Protein AF-A0A7L5DQM7-F1 (afdb_monomer)

Secondary structure (DSSP, 8-state):
-PPPHHHHHHHHHHS--HHHHHHHHHHHH-SSHHHHHHHT---HHHHHHHHHHHHHHHHHHHHHHHHHHHT--HHHHHHHHHHHHHHHHHHHHHHHHHHHHHTT---SHHHHHHHHHHHHHHHHHHHHHHHHHHHHHHSSPPPP----TT--HHHHHHHHHHHHHHHHHHHHHHHHS-TT-TTHHHHHHHHHHHHHHHHHHHHHHHHHHT-TTTT-----

pLDDT: mean 87.52, std 13.68, range [34.84, 98.31]

Mean predicted aligned error: 12.28 Å

Solvent-accessible surface area (backbone atoms only — not comparable to full-atom values): 12626 Å² total; per-residue (Å²): 130,83,78,50,73,63,55,50,44,52,54,36,72,77,52,76,50,62,71,60,48,53,52,52,48,36,73,74,70,43,86,49,71,68,52,56,57,47,72,71,46,90,44,76,67,43,50,48,53,50,48,54,52,50,50,53,52,39,52,52,52,51,51,53,50,52,55,51,61,73,65,52,53,70,69,57,51,53,41,52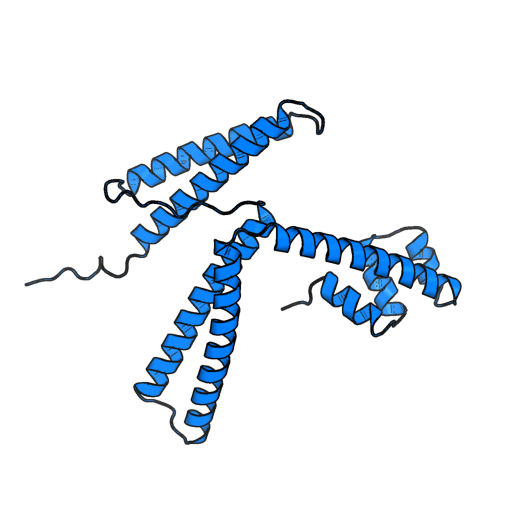,54,51,42,52,55,46,52,53,50,44,50,54,47,50,50,53,51,50,54,37,42,75,71,68,48,84,74,51,72,68,60,51,52,48,54,51,50,48,51,52,45,49,52,52,43,50,53,46,52,49,51,53,50,46,27,73,76,69,77,53,76,59,66,80,65,80,76,60,89,84,66,48,70,70,57,44,53,53,49,40,57,51,35,52,52,50,38,56,51,37,54,55,50,55,73,73,48,58,94,85,40,90,63,47,65,61,44,52,53,50,36,52,51,37,52,32,51,40,51,26,42,51,52,53,48,51,53,66,76,64,48,83,68,82,80,65,77,83,77,130

Structure (mmCIF, N/CA/C/O backbone):
data_AF-A0A7L5DQM7-F1
#
_entry.id   AF-A0A7L5DQM7-F1
#
loop_
_atom_site.group_PDB
_atom_site.id
_atom_site.type_symbol
_atom_site.label_atom_id
_atom_site.label_alt_id
_atom_site.label_comp_id
_atom_site.label_asym_id
_atom_site.label_entity_id
_atom_site.label_seq_id
_atom_site.pdbx_PDB_ins_code
_atom_site.Cartn_x
_atom_site.Cartn_y
_atom_site.Cartn_z
_atom_site.occupancy
_atom_site.B_iso_or_equiv
_atom_site.auth_seq_id
_atom_site.auth_comp_id
_atom_site.auth_asym_id
_atom_site.auth_atom_id
_atom_site.pdbx_PDB_model_num
ATOM 1 N N . MET A 1 1 ? -3.877 -9.601 3.847 1.00 51.62 1 MET A N 1
ATOM 2 C CA . MET A 1 1 ? -3.252 -8.915 2.699 1.00 51.62 1 MET A CA 1
ATOM 3 C C . MET A 1 1 ? -2.477 -9.966 1.943 1.00 51.62 1 MET A C 1
ATOM 5 O O . MET A 1 1 ? -1.848 -10.785 2.599 1.00 51.62 1 MET A O 1
ATOM 9 N N . GLN A 1 2 ? -2.601 -10.020 0.619 1.00 65.88 2 GLN A N 1
ATOM 10 C CA . GLN A 1 2 ? -1.703 -10.873 -0.155 1.00 65.88 2 GLN A CA 1
ATOM 11 C C . GLN A 1 2 ? -0.314 -10.223 -0.185 1.00 65.88 2 GLN A C 1
ATOM 13 O O . GLN A 1 2 ? -0.263 -8.992 -0.265 1.00 65.88 2 GLN A O 1
ATOM 18 N N . PRO A 1 3 ? 0.771 -11.008 -0.071 1.00 79.38 3 PRO A N 1
ATOM 19 C CA . PRO A 1 3 ? 2.122 -10.468 -0.102 1.00 79.38 3 PRO A CA 1
ATOM 20 C C . PRO A 1 3 ? 2.386 -9.809 -1.454 1.00 79.38 3 PRO A C 1
ATOM 22 O O . PRO A 1 3 ? 1.942 -10.307 -2.494 1.00 79.38 3 PRO A O 1
ATOM 25 N N . THR A 1 4 ? 3.092 -8.683 -1.447 1.00 89.38 4 THR A N 1
ATOM 26 C CA . THR A 1 4 ? 3.495 -8.009 -2.685 1.00 89.38 4 THR A CA 1
ATOM 27 C C . THR A 1 4 ? 4.456 -8.892 -3.482 1.00 89.38 4 THR A C 1
ATOM 29 O O . THR A 1 4 ? 5.088 -9.794 -2.935 1.00 89.38 4 THR A O 1
ATOM 32 N N . LEU A 1 5 ? 4.596 -8.645 -4.786 1.00 92.19 5 LEU A N 1
ATOM 33 C CA . LEU A 1 5 ? 5.547 -9.399 -5.609 1.00 92.19 5 LEU A CA 1
ATOM 34 C C . LEU A 1 5 ? 6.987 -9.283 -5.077 1.00 92.19 5 LEU A C 1
ATOM 36 O O . LEU A 1 5 ? 7.715 -10.271 -5.066 1.00 92.19 5 LEU A O 1
ATOM 40 N N . LEU A 1 6 ? 7.372 -8.101 -4.584 1.00 92.31 6 LEU A N 1
ATOM 41 C CA . LEU A 1 6 ? 8.682 -7.870 -3.976 1.00 92.31 6 LEU A CA 1
ATOM 42 C C . LEU A 1 6 ? 8.879 -8.726 -2.712 1.00 92.31 6 LEU A C 1
ATOM 44 O O . LEU A 1 6 ? 9.918 -9.361 -2.564 1.00 92.31 6 LEU A O 1
ATOM 48 N N . GLU A 1 7 ? 7.864 -8.815 -1.846 1.00 92.69 7 GLU A N 1
ATOM 49 C CA . GLU A 1 7 ? 7.890 -9.680 -0.655 1.00 92.69 7 GLU A CA 1
ATOM 50 C C . GLU A 1 7 ? 7.957 -11.169 -1.020 1.00 92.69 7 GLU A C 1
ATOM 52 O O . GLU A 1 7 ? 8.680 -11.930 -0.380 1.00 92.69 7 GLU A O 1
ATOM 57 N N . GLN A 1 8 ? 7.229 -11.596 -2.057 1.00 93.94 8 GLN A N 1
ATOM 58 C CA . GLN A 1 8 ? 7.271 -12.978 -2.547 1.00 93.94 8 GLN A CA 1
ATOM 59 C C . GLN A 1 8 ? 8.660 -13.344 -3.084 1.00 93.94 8 GLN A C 1
ATOM 61 O O . GLN A 1 8 ? 9.159 -14.434 -2.807 1.00 93.94 8 GLN A O 1
ATOM 66 N N . LEU A 1 9 ? 9.298 -12.426 -3.816 1.00 94.62 9 LEU A N 1
ATOM 67 C CA . LEU A 1 9 ? 10.666 -12.590 -4.304 1.00 94.62 9 LEU A CA 1
ATOM 68 C C . LEU A 1 9 ? 11.671 -12.652 -3.156 1.00 94.62 9 LEU A C 1
ATOM 70 O O . LEU A 1 9 ? 12.492 -13.563 -3.140 1.00 94.62 9 LEU A O 1
ATOM 74 N N . ALA A 1 10 ? 11.582 -11.741 -2.183 1.00 94.38 10 ALA A N 1
ATOM 75 C CA . ALA A 1 10 ? 12.456 -11.745 -1.011 1.00 94.38 10 ALA A CA 1
ATOM 76 C C . ALA A 1 10 ? 12.337 -13.065 -0.227 1.00 94.38 10 ALA A C 1
ATOM 78 O O . ALA A 1 10 ? 13.338 -13.733 0.023 1.00 94.38 10 ALA A O 1
ATOM 79 N N . ALA A 1 11 ? 11.108 -13.510 0.054 1.00 94.69 11 ALA A N 1
ATOM 80 C CA . ALA A 1 11 ? 10.862 -14.772 0.752 1.00 94.69 11 ALA A CA 1
ATOM 81 C C . ALA A 1 11 ? 11.397 -15.995 -0.016 1.00 94.69 11 ALA A C 1
ATOM 83 O O . ALA A 1 11 ? 11.896 -16.946 0.588 1.00 94.69 11 ALA A O 1
ATOM 84 N N . TRP A 1 12 ? 11.306 -15.987 -1.349 1.00 96.88 12 TRP A N 1
ATOM 85 C CA . TRP A 1 12 ? 11.871 -17.053 -2.174 1.00 96.88 12 TRP A CA 1
ATOM 86 C C . TRP A 1 12 ? 13.405 -17.019 -2.214 1.00 96.88 12 TRP A C 1
ATOM 88 O O . TRP A 1 12 ? 14.043 -18.070 -2.200 1.00 96.88 12 TRP A O 1
ATOM 98 N N . LEU A 1 13 ? 14.014 -15.832 -2.243 1.00 95.19 13 LEU A N 1
ATOM 99 C CA . LEU A 1 13 ? 15.471 -15.683 -2.221 1.00 95.19 13 LEU A CA 1
ATOM 100 C C . LEU A 1 13 ? 16.084 -16.201 -0.913 1.00 95.19 13 LEU A C 1
ATOM 102 O O . LEU A 1 13 ? 17.173 -16.789 -0.959 1.00 95.19 13 LEU A O 1
ATOM 106 N N . ASP A 1 14 ? 15.354 -16.057 0.197 1.00 95.56 14 ASP A N 1
ATOM 107 C CA . ASP A 1 14 ? 15.689 -16.629 1.505 1.00 95.56 14 ASP A CA 1
ATOM 108 C C . ASP A 1 14 ? 15.514 -18.155 1.534 1.00 95.56 14 ASP A C 1
ATOM 110 O O . ASP A 1 14 ? 16.337 -18.871 2.108 1.00 95.56 14 ASP A O 1
ATOM 114 N N . ASN A 1 15 ? 14.466 -18.678 0.887 1.00 93.38 15 ASN A N 1
ATOM 115 C CA . ASN A 1 15 ? 14.175 -20.110 0.826 1.00 93.38 15 ASN A CA 1
ATOM 116 C C . ASN A 1 15 ? 13.926 -20.584 -0.615 1.00 93.38 15 ASN A C 1
ATOM 118 O O . ASN A 1 15 ? 12.788 -20.664 -1.086 1.00 93.38 15 ASN A O 1
ATOM 122 N N . ARG A 1 16 ? 15.023 -20.926 -1.305 1.00 94.19 16 ARG A N 1
ATOM 123 C CA . ARG A 1 16 ? 15.109 -21.166 -2.760 1.00 94.19 16 ARG A CA 1
ATOM 124 C C . ARG A 1 16 ? 14.504 -22.498 -3.212 1.00 94.19 16 ARG A C 1
ATOM 126 O O . ARG A 1 16 ? 15.171 -23.342 -3.819 1.00 94.19 16 ARG A O 1
ATOM 133 N N . VAL A 1 17 ? 13.221 -22.699 -2.932 1.00 96.56 17 VAL A N 1
ATOM 134 C CA . VAL A 1 17 ? 12.455 -23.861 -3.393 1.00 96.56 17 VAL A CA 1
ATOM 135 C C . VAL A 1 17 ? 12.236 -23.743 -4.900 1.00 96.56 17 VAL A C 1
ATOM 137 O O . VAL A 1 17 ? 11.568 -22.824 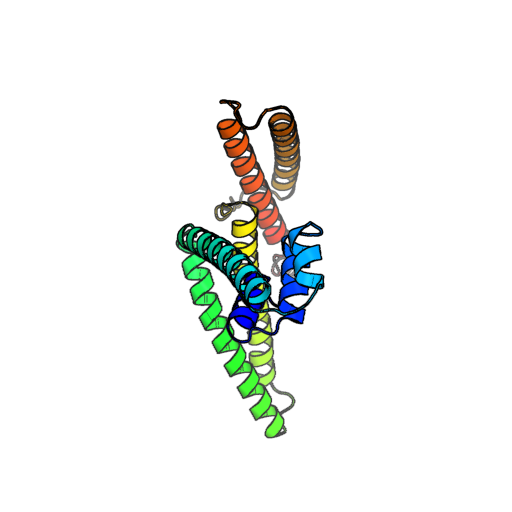-5.371 1.00 96.56 17 VAL A O 1
ATOM 140 N N . TYR A 1 18 ? 12.811 -24.671 -5.666 1.00 96.56 18 TYR A N 1
ATOM 141 C CA . TYR A 1 18 ? 12.884 -24.569 -7.126 1.00 96.56 18 TYR A CA 1
ATOM 142 C C . TYR A 1 18 ? 11.510 -24.421 -7.790 1.00 96.56 18 TYR A C 1
ATOM 144 O O . TYR A 1 18 ? 11.296 -23.459 -8.521 1.00 96.56 18 TYR A O 1
ATOM 152 N N . ASP A 1 19 ? 10.564 -25.308 -7.473 1.00 96.31 19 ASP A N 1
ATOM 153 C CA . ASP A 1 19 ? 9.238 -25.325 -8.106 1.00 96.31 19 ASP A CA 1
ATOM 154 C C . ASP A 1 19 ? 8.456 -24.027 -7.856 1.00 96.31 19 ASP A C 1
ATOM 156 O O . ASP A 1 19 ? 7.816 -23.493 -8.762 1.00 96.31 19 ASP A O 1
ATOM 160 N N . VAL A 1 20 ? 8.574 -23.464 -6.647 1.00 96.19 20 VAL A N 1
ATOM 161 C CA . VAL A 1 20 ? 7.989 -22.158 -6.299 1.00 96.19 20 VAL A CA 1
ATOM 162 C C . VAL A 1 20 ? 8.622 -21.049 -7.135 1.00 96.19 20 VAL A C 1
ATOM 164 O O . VAL A 1 20 ? 7.921 -20.179 -7.645 1.00 96.19 20 VAL A O 1
ATOM 167 N N . GLY A 1 21 ? 9.939 -21.105 -7.3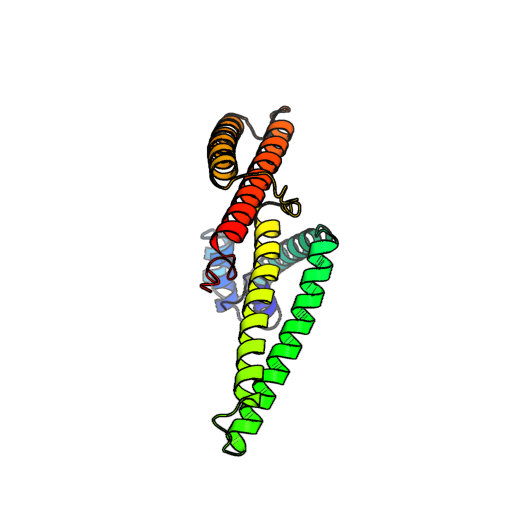32 1.00 96.25 21 GLY A N 1
ATOM 168 C CA . GLY A 1 21 ? 10.653 -20.137 -8.158 1.00 96.25 21 GLY A CA 1
ATOM 169 C C . GLY A 1 21 ? 10.238 -20.212 -9.625 1.00 96.25 21 GLY A C 1
ATOM 170 O O . GLY A 1 21 ? 10.061 -19.175 -10.253 1.00 96.25 21 GLY A O 1
ATOM 171 N N . VAL A 1 22 ? 10.009 -21.410 -10.172 1.00 97.00 22 VAL A N 1
ATOM 172 C CA . VAL A 1 22 ? 9.517 -21.571 -11.553 1.00 97.00 22 VAL A CA 1
ATOM 173 C C . VAL A 1 22 ? 8.128 -20.947 -11.724 1.00 97.00 22 VAL A C 1
ATOM 175 O O . VAL A 1 22 ? 7.885 -20.274 -12.726 1.00 97.00 22 VAL A O 1
ATOM 178 N N . LEU A 1 23 ? 7.235 -21.110 -10.742 1.00 96.44 23 LEU A N 1
ATOM 179 C CA . LEU A 1 23 ? 5.919 -20.460 -10.748 1.00 96.44 23 LEU A CA 1
ATOM 180 C C . LEU A 1 23 ? 6.032 -18.932 -10.655 1.00 96.44 23 LEU A C 1
ATOM 182 O O . LEU A 1 23 ? 5.375 -18.229 -11.421 1.00 96.44 23 LEU A O 1
ATOM 186 N N . LEU A 1 24 ? 6.899 -18.419 -9.776 1.00 95.88 24 LEU A N 1
ATOM 187 C CA . LEU A 1 24 ? 7.174 -16.982 -9.670 1.00 95.88 24 LEU A CA 1
ATOM 188 C C . LEU A 1 24 ? 7.740 -16.422 -10.977 1.00 95.88 24 LEU A C 1
ATOM 190 O O . LEU A 1 24 ? 7.279 -15.393 -11.464 1.00 95.88 24 LEU A O 1
ATOM 194 N N . TYR A 1 25 ? 8.690 -17.127 -11.590 1.00 96.88 25 TYR A N 1
ATOM 195 C CA . TYR A 1 25 ? 9.251 -16.752 -12.881 1.00 96.88 25 TYR A CA 1
ATOM 196 C C . TYR A 1 25 ? 8.164 -16.683 -13.959 1.00 96.88 25 TYR A C 1
ATOM 198 O O . TYR A 1 25 ? 8.102 -15.705 -14.702 1.00 96.88 25 TYR A O 1
ATOM 206 N N . GLN A 1 26 ? 7.277 -17.683 -14.021 1.00 96.44 26 GLN A N 1
ATOM 207 C CA . GLN A 1 26 ? 6.151 -17.690 -14.958 1.00 96.44 26 GLN A CA 1
ATOM 208 C C . GLN A 1 26 ? 5.196 -16.513 -14.715 1.00 96.44 26 GLN A C 1
ATOM 210 O O . GLN A 1 26 ? 4.738 -15.897 -15.672 1.00 96.44 26 GLN A O 1
ATOM 215 N N . GLN A 1 27 ? 4.911 -16.168 -13.458 1.00 94.81 27 GLN A N 1
ATOM 216 C CA . GLN A 1 27 ? 4.059 -15.025 -13.122 1.00 94.81 27 GLN A CA 1
ATOM 217 C C . GLN A 1 27 ? 4.665 -13.690 -13.584 1.00 94.81 27 GLN A C 1
ATOM 219 O O . GLN A 1 27 ? 3.928 -12.800 -14.003 1.00 94.81 27 GLN A O 1
ATOM 224 N N . ILE A 1 28 ? 5.990 -13.547 -13.503 1.00 93.88 28 ILE A N 1
ATOM 225 C CA . ILE A 1 28 ? 6.705 -12.306 -13.833 1.00 93.88 28 ILE A CA 1
ATOM 226 C C . ILE A 1 28 ? 6.926 -12.167 -15.342 1.00 93.88 28 ILE A C 1
ATOM 228 O O . ILE A 1 28 ? 6.662 -11.114 -15.918 1.00 93.88 28 ILE A O 1
ATOM 232 N N . HIS A 1 29 ? 7.443 -13.217 -15.980 1.00 92.75 29 HIS A N 1
ATOM 233 C CA . HIS A 1 29 ? 7.932 -13.167 -17.360 1.00 92.75 29 HIS A CA 1
ATOM 234 C C . HIS A 1 29 ? 6.991 -13.830 -18.372 1.00 92.75 29 HIS A C 1
ATOM 236 O O . HIS A 1 29 ? 7.208 -13.698 -19.576 1.00 92.75 29 HIS A O 1
ATOM 242 N N . GLY A 1 30 ? 5.948 -14.522 -17.908 1.00 92.81 30 GLY A N 1
ATOM 243 C CA . GLY A 1 30 ? 5.047 -15.290 -18.760 1.00 92.81 30 GLY A CA 1
ATOM 244 C C . GLY A 1 30 ? 5.692 -16.560 -19.318 1.00 92.81 30 GLY A C 1
ATOM 245 O O . GLY A 1 30 ? 6.669 -17.091 -18.783 1.00 92.81 30 GLY A O 1
ATOM 246 N N . ASP A 1 31 ? 5.116 -17.068 -20.406 1.00 93.38 31 ASP A N 1
ATOM 247 C CA . ASP A 1 31 ? 5.616 -18.257 -21.090 1.00 93.38 31 ASP A CA 1
ATOM 248 C C . ASP A 1 31 ? 6.771 -17.921 -22.046 1.00 93.38 31 ASP A C 1
ATOM 250 O O . ASP A 1 31 ? 6.796 -16.878 -22.698 1.00 93.38 31 ASP A O 1
ATOM 254 N N . GLY A 1 32 ? 7.737 -18.834 -22.169 1.00 93.00 32 GLY A N 1
ATOM 255 C CA . GLY A 1 32 ? 8.875 -18.647 -23.065 1.00 93.00 32 GLY A CA 1
ATOM 256 C C . GLY A 1 32 ? 9.866 -19.806 -23.054 1.00 93.00 32 GLY A C 1
ATOM 257 O O . GLY A 1 32 ? 9.694 -20.804 -22.345 1.00 93.00 32 GLY A O 1
ATOM 258 N N . PHE A 1 33 ? 10.937 -19.662 -23.840 1.00 94.00 33 PHE A N 1
ATOM 259 C CA . PHE A 1 33 ? 12.004 -20.663 -23.937 1.00 94.00 33 PHE A CA 1
ATOM 260 C C . PHE A 1 33 ? 12.644 -20.949 -22.573 1.00 94.00 33 PHE A C 1
ATOM 262 O O . PHE A 1 33 ? 12.768 -22.107 -22.182 1.00 94.00 33 PHE A O 1
ATOM 269 N N . MET A 1 34 ? 12.979 -19.900 -21.815 1.00 92.44 34 MET A N 1
ATOM 270 C CA . MET A 1 34 ? 13.579 -20.048 -20.488 1.00 92.44 34 MET A CA 1
ATOM 271 C C . MET A 1 34 ? 12.636 -20.761 -19.514 1.00 92.44 34 MET A C 1
ATOM 273 O O . MET A 1 34 ? 13.083 -21.652 -18.803 1.00 92.44 34 MET A O 1
ATOM 277 N N . LEU A 1 35 ? 11.333 -20.463 -19.527 1.00 95.25 35 LEU A N 1
ATOM 278 C CA . LEU A 1 35 ? 10.374 -21.198 -18.699 1.00 95.25 35 LEU A CA 1
ATOM 279 C C . LEU A 1 35 ? 10.290 -22.676 -19.098 1.00 95.25 35 LEU A C 1
ATOM 281 O O . LEU A 1 35 ? 10.234 -23.538 -18.229 1.00 95.25 35 LEU A O 1
ATOM 285 N N . SER A 1 36 ? 10.296 -22.978 -20.398 1.00 94.94 36 SER A N 1
ATOM 286 C CA . SER A 1 36 ? 10.269 -24.363 -20.894 1.00 94.94 36 SER A CA 1
ATOM 287 C C . SER A 1 36 ? 11.513 -25.138 -20.452 1.00 94.94 36 SER A C 1
ATOM 289 O O . SER A 1 36 ? 11.407 -26.278 -20.011 1.00 94.94 36 SER A O 1
ATOM 291 N N . MET A 1 37 ? 12.678 -24.487 -20.500 1.00 95.69 37 MET A N 1
ATOM 292 C CA . MET A 1 37 ? 13.943 -25.015 -19.989 1.00 95.69 37 MET A CA 1
ATOM 293 C C . MET A 1 37 ? 13.880 -25.271 -18.475 1.00 95.69 37 MET A C 1
ATOM 295 O O . MET A 1 37 ? 14.247 -26.353 -18.029 1.00 95.69 37 MET A O 1
ATOM 299 N N . LEU A 1 38 ? 13.353 -24.322 -17.693 1.00 95.69 38 LEU A N 1
ATOM 300 C CA . LEU A 1 38 ? 13.190 -24.458 -16.241 1.00 95.69 38 LEU A CA 1
ATOM 301 C C . LEU A 1 38 ? 12.179 -25.557 -15.860 1.00 95.69 38 LEU A C 1
ATOM 303 O O . LEU A 1 38 ? 12.400 -26.331 -14.934 1.00 95.69 38 LEU A O 1
ATOM 307 N N . LYS A 1 39 ? 11.086 -25.701 -16.616 1.00 96.06 39 LYS A N 1
ATOM 308 C CA . LYS A 1 39 ? 10.126 -26.805 -16.441 1.00 96.06 39 LYS A CA 1
ATOM 309 C C . LYS A 1 39 ? 10.731 -28.180 -16.757 1.00 96.06 39 LYS A C 1
ATOM 311 O O . LYS A 1 39 ? 10.156 -29.186 -16.356 1.00 96.06 39 LYS A O 1
ATOM 316 N N . GLY A 1 40 ? 11.883 -28.229 -17.432 1.00 92.81 40 GLY A N 1
ATOM 317 C CA . GLY A 1 40 ? 12.647 -29.454 -17.680 1.00 92.81 40 GLY A CA 1
ATOM 318 C C . GLY A 1 40 ? 13.253 -30.085 -16.421 1.00 92.81 40 GLY A C 1
ATOM 319 O O . GLY A 1 40 ? 13.602 -31.263 -16.454 1.00 92.81 40 GLY A O 1
ATOM 320 N N . GLY A 1 41 ? 13.335 -29.343 -15.311 1.00 94.19 41 GLY A N 1
ATOM 321 C CA . GLY A 1 41 ? 13.736 -29.865 -14.006 1.00 94.19 41 GLY A CA 1
ATOM 322 C C . GLY A 1 41 ? 14.889 -29.105 -13.353 1.00 94.19 41 GLY A C 1
ATOM 323 O O . GLY A 1 41 ? 15.536 -28.238 -13.944 1.00 94.19 41 GLY A O 1
ATOM 324 N N . ALA A 1 42 ? 15.134 -29.442 -12.088 1.00 95.50 42 ALA A N 1
ATOM 325 C CA . ALA A 1 42 ? 16.053 -28.715 -11.225 1.00 95.50 42 ALA A CA 1
ATOM 326 C C . ALA A 1 42 ? 17.488 -29.262 -11.307 1.00 95.50 42 ALA A C 1
ATOM 328 O O . ALA A 1 42 ? 17.892 -30.073 -10.473 1.00 95.50 42 ALA A O 1
ATOM 329 N N . ASP A 1 43 ? 18.267 -28.778 -12.271 1.00 96.38 43 ASP A N 1
ATOM 330 C CA . ASP A 1 43 ? 19.723 -28.966 -12.321 1.00 96.38 43 ASP A CA 1
ATOM 331 C C . ASP A 1 43 ? 20.478 -27.703 -11.857 1.00 96.38 43 ASP A C 1
ATOM 333 O O . ASP A 1 43 ? 19.877 -26.646 -11.639 1.00 96.38 43 ASP A O 1
ATOM 337 N N . ASP A 1 44 ? 21.795 -27.802 -11.661 1.00 96.81 44 ASP A N 1
ATOM 338 C CA . ASP A 1 44 ? 22.614 -26.690 -11.154 1.00 96.81 44 ASP A CA 1
ATOM 339 C C . ASP A 1 44 ? 22.572 -25.459 -12.069 1.00 96.81 44 ASP A C 1
ATOM 341 O O . ASP A 1 44 ? 22.538 -24.317 -11.597 1.00 96.81 44 ASP A O 1
ATOM 345 N N . TYR A 1 45 ? 22.531 -25.682 -13.384 1.00 96.50 45 TYR A N 1
ATOM 346 C CA . TYR A 1 45 ? 22.465 -24.614 -14.372 1.00 96.50 45 TYR A CA 1
ATOM 347 C C . TYR A 1 45 ? 21.120 -23.882 -14.298 1.00 96.50 45 TYR A C 1
ATOM 349 O O . TYR A 1 45 ? 21.081 -22.655 -14.188 1.00 96.50 45 TYR A O 1
ATOM 357 N N . ASN A 1 46 ? 20.019 -24.626 -14.277 1.00 96.19 46 ASN A N 1
ATOM 358 C CA . ASN A 1 46 ? 18.659 -24.125 -14.182 1.00 96.19 46 ASN A CA 1
ATOM 359 C C . ASN A 1 46 ? 18.396 -23.438 -12.841 1.00 96.19 46 ASN A C 1
ATOM 361 O O . ASN A 1 46 ? 17.767 -22.382 -12.815 1.00 96.19 46 ASN A O 1
ATOM 365 N N . ARG A 1 47 ? 18.902 -23.981 -11.727 1.00 97.06 47 ARG A N 1
ATOM 366 C CA . ARG A 1 47 ? 18.826 -23.339 -10.403 1.00 97.06 47 ARG A CA 1
ATOM 367 C C . ARG A 1 47 ? 19.535 -21.995 -10.404 1.00 97.06 47 ARG A C 1
ATOM 369 O O . ARG A 1 47 ? 18.974 -21.012 -9.916 1.00 97.06 47 ARG A O 1
ATOM 376 N N . LYS A 1 48 ? 20.738 -21.936 -10.980 1.00 97.19 48 LYS A N 1
ATOM 377 C CA . LYS A 1 48 ? 21.491 -20.689 -11.104 1.00 97.19 48 LYS A CA 1
ATOM 378 C C . LYS A 1 48 ? 20.751 -19.683 -11.980 1.00 97.19 48 LYS A C 1
ATOM 380 O O . LYS A 1 48 ? 20.514 -18.567 -11.541 1.00 97.19 48 LYS A O 1
ATOM 385 N N . LYS A 1 49 ? 20.306 -20.089 -13.172 1.00 97.12 49 LYS A N 1
ATOM 386 C CA . LYS A 1 49 ? 19.573 -19.211 -14.097 1.00 97.12 49 LYS A CA 1
ATOM 387 C C . LYS A 1 49 ? 18.274 -18.674 -13.507 1.00 97.12 49 LYS A C 1
ATOM 389 O O . LYS A 1 49 ? 17.976 -17.498 -13.691 1.00 97.12 49 LYS A O 1
ATOM 394 N N . LEU A 1 50 ? 17.527 -19.513 -12.793 1.00 97.19 50 LEU A N 1
ATOM 395 C CA . LEU A 1 50 ? 16.326 -19.094 -12.079 1.00 97.19 50 LEU A CA 1
ATOM 396 C C . LEU A 1 50 ? 16.654 -18.068 -10.991 1.00 97.19 50 LEU A C 1
ATOM 398 O O . LEU A 1 50 ? 16.012 -17.024 -10.925 1.00 97.19 50 LEU A O 1
ATOM 402 N N . THR A 1 51 ? 17.677 -18.347 -10.179 1.00 97.12 51 THR A N 1
ATOM 403 C CA . THR A 1 51 ? 18.115 -17.445 -9.105 1.00 97.12 51 THR A CA 1
ATOM 404 C C . THR A 1 51 ? 18.568 -16.101 -9.662 1.00 97.12 51 THR A C 1
ATOM 406 O O . THR A 1 51 ? 18.088 -15.075 -9.200 1.00 97.12 51 THR A O 1
ATOM 409 N N . ASP A 1 52 ? 19.424 -16.097 -10.686 1.00 97.25 52 ASP A N 1
ATOM 410 C CA . ASP A 1 52 ? 19.932 -14.875 -11.315 1.00 97.25 52 ASP A CA 1
ATOM 411 C C . ASP A 1 52 ? 18.783 -14.015 -11.872 1.00 97.25 52 ASP A C 1
ATOM 413 O O . ASP A 1 52 ? 18.763 -12.797 -11.682 1.00 97.25 52 ASP A O 1
ATOM 417 N N . ALA A 1 53 ? 17.800 -14.641 -12.530 1.00 96.00 53 ALA A N 1
ATOM 418 C CA . ALA A 1 53 ? 16.651 -13.937 -13.093 1.00 96.00 53 ALA A CA 1
ATOM 419 C C . ALA A 1 53 ? 15.746 -13.330 -12.010 1.00 96.00 53 ALA A C 1
ATOM 421 O O . ALA A 1 53 ? 15.410 -12.147 -12.084 1.00 96.00 53 ALA A O 1
ATOM 422 N N . LEU A 1 54 ? 15.381 -14.114 -10.990 1.00 96.75 54 LEU A N 1
ATOM 423 C CA . LEU A 1 54 ? 14.521 -13.642 -9.903 1.00 96.75 54 LEU A CA 1
ATOM 424 C C . LEU A 1 54 ? 15.224 -12.598 -9.025 1.00 96.75 54 LEU A C 1
ATOM 426 O O . LEU A 1 54 ? 14.587 -11.621 -8.640 1.00 96.75 54 LEU A O 1
ATOM 430 N N . GLN A 1 55 ? 16.530 -12.743 -8.776 1.00 97.25 55 GLN A N 1
ATOM 431 C CA . GLN A 1 55 ? 17.338 -11.736 -8.079 1.00 97.25 55 GLN A CA 1
ATOM 432 C C . GLN A 1 55 ? 17.384 -10.425 -8.866 1.00 97.25 55 GLN A C 1
ATOM 434 O O . GLN A 1 55 ? 17.128 -9.365 -8.310 1.00 97.25 55 GLN A O 1
ATOM 439 N N . THR A 1 56 ? 17.636 -10.492 -10.176 1.00 96.81 56 THR A N 1
ATOM 440 C CA . THR A 1 56 ? 17.654 -9.293 -11.027 1.00 96.81 56 THR A CA 1
ATOM 441 C C . THR A 1 56 ? 16.316 -8.557 -10.966 1.00 96.81 56 THR A C 1
ATOM 443 O O . THR A 1 56 ? 16.285 -7.333 -10.855 1.00 96.81 56 THR A O 1
ATOM 446 N N . HIS A 1 57 ? 15.199 -9.288 -11.016 1.00 95.38 57 HIS A N 1
ATOM 447 C CA . HIS A 1 57 ? 13.881 -8.667 -10.927 1.00 95.38 57 HIS A CA 1
ATOM 448 C C . HIS A 1 57 ? 13.594 -8.096 -9.531 1.00 95.38 57 HIS A C 1
ATOM 450 O O . HIS A 1 57 ? 13.055 -6.995 -9.419 1.00 95.38 57 HIS A O 1
ATOM 456 N N . HIS A 1 58 ? 14.000 -8.803 -8.472 1.00 96.25 58 HIS A N 1
ATOM 457 C CA . HIS A 1 58 ? 13.949 -8.297 -7.101 1.00 96.25 58 HIS A CA 1
ATOM 458 C C . HIS A 1 58 ? 14.700 -6.967 -6.973 1.00 96.25 58 HIS A C 1
ATOM 460 O O . HIS A 1 58 ? 14.143 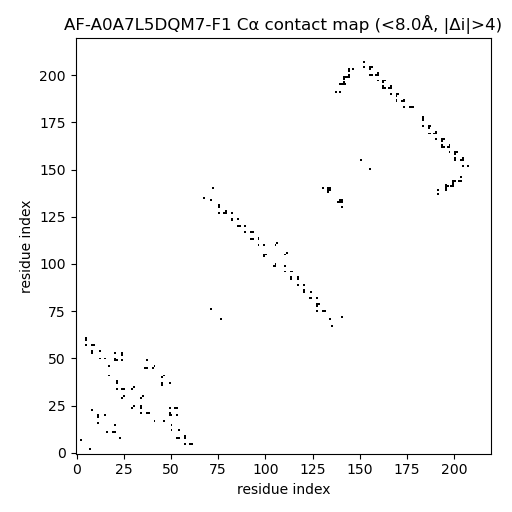-5.994 -6.471 1.00 96.25 58 HIS A O 1
ATOM 466 N N . ASP A 1 59 ? 15.927 -6.894 -7.488 1.00 96.00 59 ASP A N 1
ATOM 467 C CA . ASP A 1 59 ? 16.769 -5.701 -7.389 1.00 96.00 59 ASP A CA 1
ATOM 468 C C . ASP A 1 59 ? 16.168 -4.521 -8.163 1.00 96.00 59 ASP A C 1
ATOM 470 O O . ASP A 1 59 ? 16.174 -3.392 -7.675 1.00 96.00 59 ASP A O 1
ATOM 474 N N . GLN A 1 60 ? 15.574 -4.776 -9.333 1.00 94.25 60 GLN A N 1
ATOM 475 C CA . GLN A 1 60 ? 14.852 -3.758 -10.104 1.00 94.25 60 GLN A CA 1
ATOM 476 C C . GLN A 1 60 ? 13.646 -3.201 -9.341 1.00 94.25 60 GLN A C 1
ATOM 478 O O . GLN A 1 60 ? 13.478 -1.984 -9.261 1.00 94.25 60 GLN A O 1
ATOM 483 N N . LEU A 1 61 ? 12.810 -4.077 -8.774 1.00 93.00 61 LEU A N 1
ATOM 484 C CA . LEU A 1 61 ? 11.641 -3.661 -7.999 1.00 93.00 61 LEU A CA 1
ATOM 485 C C . LEU A 1 61 ? 12.050 -2.929 -6.718 1.00 93.00 61 LEU A C 1
ATOM 487 O O . LEU A 1 61 ? 11.458 -1.905 -6.386 1.00 93.00 61 LEU A O 1
ATOM 491 N N . SER A 1 62 ? 13.083 -3.415 -6.030 1.00 92.94 62 SER A N 1
ATOM 492 C CA . SER A 1 62 ? 13.614 -2.771 -4.831 1.00 92.94 62 SER A CA 1
ATOM 493 C C . SER A 1 62 ? 14.173 -1.384 -5.144 1.00 92.94 62 SER A C 1
ATOM 495 O O . SER A 1 62 ? 13.898 -0.446 -4.403 1.00 92.94 62 SER A O 1
ATOM 497 N N . ALA A 1 63 ? 14.925 -1.225 -6.236 1.00 93.69 63 ALA A N 1
ATOM 498 C CA . ALA A 1 63 ? 15.452 0.073 -6.649 1.00 93.69 63 ALA A CA 1
ATOM 499 C C . ALA A 1 63 ? 14.328 1.053 -7.023 1.00 93.69 63 ALA A C 1
ATOM 501 O O . ALA A 1 63 ? 14.383 2.224 -6.648 1.00 93.69 63 ALA A O 1
ATOM 502 N N . ALA A 1 64 ? 13.293 0.575 -7.721 1.00 90.00 64 ALA A N 1
ATOM 503 C CA . ALA A 1 64 ? 12.132 1.385 -8.075 1.00 90.00 64 ALA A CA 1
ATOM 504 C C . ALA A 1 64 ? 11.337 1.842 -6.838 1.00 90.00 64 ALA A C 1
ATOM 506 O O . ALA A 1 64 ? 10.947 3.007 -6.769 1.00 90.00 64 ALA A O 1
ATOM 507 N N . GLU A 1 65 ? 11.128 0.964 -5.851 1.00 89.81 65 GLU A N 1
ATOM 508 C CA . GLU A 1 65 ? 10.458 1.325 -4.594 1.00 89.81 65 GLU A CA 1
ATOM 509 C C . GLU A 1 65 ? 11.291 2.337 -3.795 1.00 89.81 65 GLU A C 1
ATOM 511 O O . GLU A 1 65 ? 10.740 3.319 -3.303 1.00 89.81 65 GLU A O 1
ATOM 516 N N . THR A 1 66 ? 12.614 2.160 -3.715 1.00 90.69 66 THR A N 1
ATOM 517 C CA . THR A 1 66 ? 13.500 3.128 -3.049 1.00 90.69 66 THR A CA 1
ATOM 518 C C . THR A 1 66 ? 13.425 4.500 -3.714 1.00 90.69 66 THR A C 1
ATOM 520 O O . THR A 1 66 ? 13.178 5.489 -3.029 1.00 90.69 66 THR A O 1
ATOM 523 N N . ALA A 1 67 ? 13.535 4.566 -5.043 1.00 90.44 67 ALA A N 1
ATOM 524 C CA . ALA A 1 67 ? 13.416 5.825 -5.780 1.00 90.44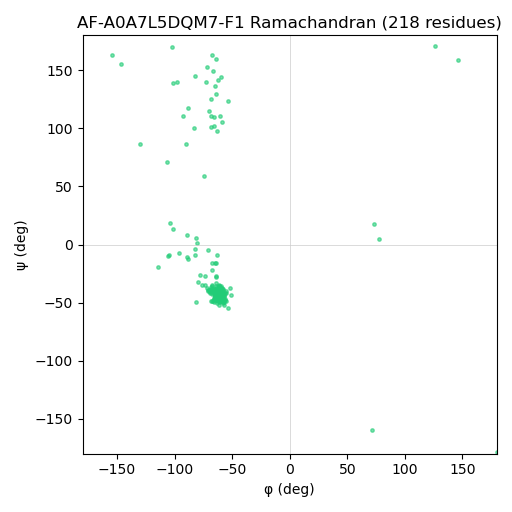 67 ALA A CA 1
ATOM 525 C C . ALA A 1 67 ? 12.038 6.485 -5.589 1.00 90.44 67 ALA A C 1
ATOM 527 O O . ALA A 1 67 ? 11.933 7.707 -5.480 1.00 90.44 67 ALA A O 1
ATOM 528 N N . LEU A 1 68 ? 10.968 5.684 -5.515 1.00 89.12 68 LEU A N 1
ATOM 529 C CA . LEU A 1 68 ? 9.627 6.184 -5.228 1.00 89.12 68 LEU A CA 1
ATOM 530 C C . LEU A 1 68 ? 9.548 6.793 -3.822 1.00 89.12 68 LEU A C 1
ATOM 532 O O . LEU A 1 68 ? 9.036 7.901 -3.675 1.00 89.12 68 LEU A O 1
ATOM 536 N N . VAL A 1 69 ? 10.061 6.100 -2.804 1.00 89.38 69 VAL A N 1
ATOM 537 C CA . VAL A 1 69 ? 10.072 6.585 -1.415 1.00 89.38 69 VAL A CA 1
ATOM 538 C C . VAL A 1 69 ? 10.907 7.858 -1.277 1.00 89.38 69 VAL A C 1
ATOM 540 O O . VAL A 1 69 ? 10.471 8.797 -0.617 1.00 89.38 69 VAL A O 1
ATOM 543 N N . GLU A 1 70 ? 12.060 7.932 -1.940 1.00 91.38 70 GLU A N 1
ATOM 544 C CA . GLU A 1 70 ? 12.900 9.137 -1.983 1.00 91.38 70 GLU A CA 1
ATOM 545 C C . GLU A 1 70 ? 12.206 10.321 -2.672 1.00 91.38 70 GLU A C 1
ATOM 547 O O . GLU A 1 70 ? 12.489 11.475 -2.356 1.00 91.38 70 GLU A O 1
ATOM 552 N N . SER A 1 71 ? 11.268 10.055 -3.585 1.00 91.12 71 SER A N 1
ATOM 553 C CA . SER A 1 71 ? 10.481 11.093 -4.259 1.00 91.12 71 SER A CA 1
ATOM 554 C C . SER A 1 71 ? 9.282 11.605 -3.449 1.00 91.12 71 SER A C 1
ATOM 556 O O . SER A 1 71 ? 8.589 12.521 -3.903 1.00 91.12 71 SER A O 1
ATOM 558 N N . TYR A 1 72 ? 9.001 11.029 -2.273 1.00 91.44 72 TYR A N 1
ATOM 559 C CA . TYR A 1 72 ? 7.862 11.452 -1.463 1.00 91.44 72 TYR A CA 1
ATOM 560 C C . TYR A 1 72 ? 8.018 12.893 -0.967 1.00 91.44 72 TYR A C 1
ATOM 562 O O . TYR A 1 72 ? 9.082 13.279 -0.479 1.00 91.44 72 TYR A O 1
ATOM 570 N N . PRO A 1 73 ? 6.945 13.702 -1.029 1.00 90.50 73 PRO A N 1
ATOM 571 C CA . PRO A 1 73 ? 6.960 15.017 -0.413 1.00 90.50 73 PRO A CA 1
ATOM 572 C C . PRO A 1 73 ? 7.034 14.884 1.111 1.00 90.50 73 PRO A C 1
ATOM 574 O O . PRO A 1 73 ? 6.458 13.963 1.691 1.00 90.50 73 PRO A O 1
ATOM 577 N N . GLU A 1 74 ? 7.670 15.858 1.763 1.00 88.88 74 GLU A N 1
ATOM 578 C CA . GLU A 1 74 ? 7.862 15.889 3.221 1.00 88.88 74 GLU A CA 1
ATOM 579 C C . GLU A 1 74 ? 6.548 15.702 3.996 1.00 88.88 74 GLU A C 1
ATOM 581 O O . GLU A 1 74 ? 6.506 14.979 4.989 1.00 88.88 74 GLU A O 1
ATOM 586 N N . SER A 1 75 ? 5.447 16.268 3.488 1.00 88.88 75 SER A N 1
ATOM 587 C CA . SER A 1 75 ? 4.116 16.091 4.075 1.00 88.88 75 SER A CA 1
ATOM 588 C C . SER A 1 75 ? 3.679 14.625 4.111 1.00 88.88 75 SER A C 1
ATOM 590 O O . SER A 1 75 ? 3.207 14.158 5.142 1.00 88.88 75 SER A O 1
ATOM 592 N N . LEU A 1 76 ? 3.875 13.877 3.021 1.00 91.56 76 LEU A N 1
ATOM 593 C CA . LEU A 1 76 ? 3.548 12.452 2.968 1.00 91.56 76 LEU A CA 1
ATOM 594 C C . LEU A 1 76 ? 4.486 11.636 3.863 1.00 91.56 76 LEU A C 1
ATOM 596 O O . LEU A 1 76 ? 4.030 10.708 4.526 1.00 91.56 76 LEU A O 1
ATOM 600 N N . THR A 1 77 ? 5.771 11.984 3.913 1.00 92.31 77 THR A N 1
ATOM 601 C CA . THR A 1 77 ? 6.738 11.320 4.796 1.00 92.31 77 THR A CA 1
ATOM 602 C C . THR A 1 77 ? 6.334 11.465 6.263 1.00 92.31 77 THR A C 1
ATOM 604 O O . THR A 1 77 ? 6.205 10.455 6.957 1.00 92.31 77 THR A O 1
ATOM 607 N N . GLY A 1 78 ? 6.024 12.684 6.714 1.00 92.00 78 GLY A N 1
ATOM 608 C CA . GLY A 1 78 ? 5.538 12.928 8.076 1.00 92.00 78 GLY A CA 1
ATOM 609 C C . GLY A 1 78 ? 4.216 12.212 8.377 1.00 92.00 78 GLY A C 1
ATOM 610 O O . GLY A 1 78 ? 4.038 11.646 9.458 1.00 92.00 78 GLY A O 1
ATOM 611 N N . ASP A 1 79 ? 3.300 12.148 7.407 1.00 93.06 79 ASP A N 1
ATOM 612 C CA . ASP A 1 79 ? 2.054 11.390 7.548 1.00 93.06 79 ASP A CA 1
ATOM 613 C C . ASP A 1 79 ? 2.299 9.884 7.701 1.00 93.06 79 ASP A C 1
ATOM 615 O O . ASP A 1 79 ? 1.640 9.227 8.507 1.00 93.06 79 ASP A O 1
ATOM 619 N N . LEU A 1 80 ? 3.257 9.320 6.965 1.00 94.12 80 LEU A N 1
ATOM 620 C CA . LEU A 1 80 ? 3.617 7.906 7.073 1.00 94.12 80 LEU A CA 1
ATOM 621 C C . LEU A 1 80 ? 4.270 7.581 8.420 1.00 94.12 80 LEU A C 1
ATOM 623 O O . LEU A 1 80 ? 3.981 6.530 8.996 1.00 94.12 80 LEU A O 1
ATOM 627 N N . GLU A 1 81 ? 5.104 8.473 8.952 1.00 94.75 81 GLU A N 1
ATOM 628 C CA . GLU A 1 81 ? 5.657 8.349 10.305 1.00 94.75 81 GLU A CA 1
ATOM 629 C C . GLU A 1 81 ? 4.557 8.390 11.367 1.00 94.75 81 GLU A C 1
ATOM 631 O O . GLU A 1 81 ? 4.484 7.500 12.219 1.00 94.75 81 GLU A O 1
ATOM 636 N N . ARG A 1 82 ? 3.626 9.346 11.259 1.00 94.19 82 ARG A N 1
ATOM 637 C CA . ARG A 1 82 ? 2.423 9.382 12.101 1.00 94.19 82 ARG A CA 1
ATOM 638 C C . ARG A 1 82 ? 1.607 8.096 11.964 1.00 94.19 82 ARG A C 1
ATOM 640 O O . ARG A 1 82 ? 1.106 7.582 12.962 1.00 94.19 82 ARG A O 1
ATOM 647 N N . GLY A 1 83 ? 1.500 7.548 10.756 1.00 95.12 83 GLY A N 1
ATOM 648 C CA . GLY A 1 83 ? 0.843 6.272 10.488 1.00 95.12 83 GLY A CA 1
ATOM 649 C C . GLY A 1 83 ? 1.435 5.116 11.297 1.00 95.12 83 GLY A C 1
ATOM 650 O O . GLY A 1 83 ? 0.679 4.326 11.860 1.00 95.12 83 GLY A O 1
ATOM 651 N N . LYS A 1 84 ? 2.766 5.044 11.434 1.00 95.25 84 LYS A N 1
ATOM 652 C CA . LYS A 1 84 ? 3.434 4.029 12.273 1.00 95.25 84 LYS A CA 1
ATOM 653 C C . LYS A 1 84 ? 3.033 4.167 13.742 1.00 95.25 84 LYS A C 1
ATOM 655 O O . LYS A 1 84 ? 2.575 3.200 14.342 1.00 95.25 84 LYS A O 1
ATOM 660 N N . ILE A 1 85 ? 3.091 5.387 14.278 1.00 97.06 85 ILE A N 1
ATOM 661 C CA . ILE A 1 85 ? 2.695 5.679 15.667 1.00 97.06 85 ILE A CA 1
ATOM 662 C C . ILE A 1 85 ? 1.233 5.275 15.914 1.00 97.06 85 ILE A C 1
ATOM 664 O O . ILE A 1 85 ? 0.910 4.652 16.923 1.00 97.06 85 ILE A O 1
ATOM 668 N N . LEU A 1 86 ? 0.343 5.579 14.967 1.00 96.06 86 LEU A N 1
ATOM 669 C CA . LEU A 1 86 ? -1.068 5.203 15.033 1.00 96.06 86 LEU A CA 1
ATOM 670 C C . LEU A 1 86 ? -1.275 3.677 15.000 1.00 96.06 86 LEU A C 1
ATOM 672 O O . LEU A 1 86 ? -2.175 3.165 15.669 1.00 96.06 86 LEU A O 1
ATOM 676 N N . MET A 1 87 ? -0.461 2.924 14.251 1.00 96.69 87 MET A N 1
ATOM 677 C CA . MET A 1 87 ? -0.510 1.455 14.269 1.00 96.69 87 MET A CA 1
ATOM 678 C C . MET A 1 87 ? -0.121 0.881 15.636 1.00 96.69 87 MET A C 1
ATOM 680 O O . MET A 1 87 ? -0.807 -0.025 16.126 1.00 96.69 87 MET A O 1
ATOM 684 N N . ASP A 1 88 ? 0.921 1.427 16.260 1.00 97.50 88 ASP A N 1
ATOM 685 C CA . ASP A 1 88 ? 1.370 1.022 17.595 1.00 97.50 88 ASP A CA 1
ATOM 686 C C . ASP A 1 88 ? 0.313 1.366 18.652 1.00 97.50 88 ASP A C 1
ATOM 688 O O . ASP A 1 88 ? -0.101 0.501 19.430 1.00 97.50 88 ASP A O 1
ATOM 692 N N . GLU A 1 89 ? -0.230 2.589 18.607 1.00 97.50 89 GLU A N 1
ATOM 693 C CA . GLU A 1 89 ? -1.324 3.028 19.478 1.00 97.50 89 GLU A CA 1
ATOM 694 C C . GLU A 1 89 ? -2.533 2.091 19.349 1.00 97.50 89 GLU A C 1
ATOM 696 O O . GLU A 1 89 ? -3.070 1.598 20.343 1.00 97.50 89 GLU A O 1
ATOM 701 N N . ARG A 1 90 ? -2.947 1.771 18.118 1.00 97.38 90 ARG A N 1
ATOM 702 C CA . ARG A 1 90 ? -4.059 0.847 17.869 1.00 97.38 90 ARG A CA 1
ATOM 703 C C . ARG A 1 90 ? -3.800 -0.541 18.447 1.00 97.38 90 ARG A C 1
ATOM 705 O O . ARG A 1 90 ? -4.746 -1.184 18.910 1.00 97.38 90 ARG A O 1
ATOM 712 N N . THR A 1 91 ? -2.564 -1.022 18.382 1.00 98.06 91 THR A N 1
ATOM 713 C CA . THR A 1 91 ? -2.175 -2.323 18.938 1.00 98.06 91 THR A CA 1
ATOM 714 C C . THR A 1 91 ? -2.307 -2.310 20.459 1.00 98.06 91 THR A C 1
ATOM 716 O O . THR A 1 91 ? -3.024 -3.153 21.001 1.00 98.06 91 THR A O 1
ATOM 719 N N . ALA A 1 92 ? -1.757 -1.290 21.122 1.00 98.00 92 ALA A N 1
ATOM 720 C CA . ALA A 1 92 ? -1.855 -1.113 22.570 1.00 98.00 92 ALA A CA 1
ATOM 721 C C . ALA A 1 92 ? -3.311 -0.961 23.053 1.00 98.00 92 ALA A C 1
ATOM 723 O O . ALA A 1 92 ? -3.722 -1.578 24.037 1.00 98.00 92 ALA A O 1
ATOM 724 N N . LEU A 1 93 ? -4.140 -0.192 22.337 1.00 97.56 93 LEU A N 1
ATOM 725 C CA . LEU A 1 93 ? -5.561 -0.030 22.667 1.00 97.56 93 LEU A CA 1
ATOM 726 C C . LEU A 1 93 ? -6.322 -1.356 22.570 1.00 97.56 93 LEU A C 1
ATOM 728 O O . LEU A 1 93 ? -7.142 -1.665 23.433 1.00 97.56 93 LEU A O 1
ATOM 732 N N . LYS A 1 94 ? -6.051 -2.159 21.536 1.00 97.69 94 LYS A N 1
ATOM 733 C CA . LYS A 1 94 ? -6.666 -3.484 21.386 1.00 97.69 94 LYS A CA 1
ATOM 734 C C . LYS A 1 94 ? -6.233 -4.446 22.476 1.00 97.69 94 LYS A C 1
ATOM 736 O O . LYS A 1 94 ? -7.074 -5.185 22.978 1.00 97.69 94 LYS A O 1
ATOM 741 N N . GLU A 1 95 ? -4.958 -4.441 22.834 1.00 98.31 95 GLU A N 1
ATOM 742 C CA . GLU A 1 95 ? -4.445 -5.242 23.940 1.00 98.31 95 GLU A CA 1
ATOM 743 C C . GLU A 1 95 ? -5.116 -4.856 25.261 1.00 98.31 95 GLU A C 1
ATOM 745 O O . GLU A 1 95 ? -5.637 -5.722 25.959 1.00 98.31 95 GLU A O 1
ATOM 750 N N . ARG A 1 96 ? -5.248 -3.556 25.539 1.00 97.38 96 ARG A N 1
ATOM 751 C CA . ARG A 1 96 ? -5.976 -3.064 26.714 1.00 97.38 96 ARG A CA 1
ATOM 752 C C . ARG A 1 96 ? -7.438 -3.511 26.729 1.00 97.38 96 ARG A C 1
ATOM 754 O O . ARG A 1 96 ? -7.943 -3.899 27.778 1.00 97.38 96 ARG A O 1
ATOM 761 N N . MET A 1 97 ? -8.122 -3.480 25.585 1.00 97.69 97 MET A N 1
ATOM 762 C CA . MET A 1 97 ? -9.500 -3.977 25.487 1.00 97.69 97 MET A CA 1
ATOM 763 C C . MET A 1 97 ? -9.591 -5.492 25.719 1.00 97.69 97 MET A C 1
ATOM 765 O O . MET A 1 97 ? -10.531 -5.932 26.375 1.00 97.69 97 MET A O 1
ATOM 769 N N . ARG A 1 98 ? -8.625 -6.284 25.226 1.00 97.94 98 ARG A N 1
ATOM 770 C CA . ARG A 1 98 ? -8.548 -7.728 25.519 1.00 97.94 98 ARG A CA 1
ATOM 771 C C . ARG A 1 98 ? -8.366 -7.968 27.014 1.00 97.94 98 ARG A C 1
ATOM 773 O O . ARG A 1 98 ? -9.148 -8.706 27.593 1.00 97.94 98 ARG A O 1
ATOM 780 N N . TYR A 1 99 ? -7.438 -7.250 27.645 1.00 97.62 99 TYR A N 1
ATOM 781 C CA . TYR A 1 99 ? -7.230 -7.321 29.091 1.00 97.62 99 TYR A CA 1
ATOM 782 C C . TYR A 1 99 ? -8.507 -6.991 29.881 1.00 97.62 99 TYR A C 1
ATOM 784 O O . TYR A 1 99 ? -8.859 -7.701 30.815 1.00 97.62 99 TYR A O 1
ATOM 792 N N . MET A 1 100 ? -9.250 -5.946 29.495 1.00 97.38 100 MET A N 1
ATOM 793 C CA . MET A 1 100 ? -10.536 -5.621 30.130 1.00 97.38 100 MET A CA 1
ATOM 794 C C . MET A 1 100 ? -11.566 -6.748 29.967 1.00 97.38 100 MET A C 1
ATOM 796 O O . MET A 1 100 ? -12.273 -7.067 30.922 1.00 97.38 100 MET A O 1
ATOM 800 N N . ALA A 1 101 ? -11.625 -7.368 28.787 1.00 96.31 101 ALA A N 1
ATOM 801 C CA . ALA A 1 101 ? -12.505 -8.504 28.538 1.00 96.31 101 ALA A CA 1
ATOM 802 C C . ALA A 1 101 ? -12.129 -9.724 29.398 1.00 96.31 101 ALA A C 1
ATOM 804 O O . ALA A 1 101 ? -13.024 -10.358 29.954 1.00 96.31 101 ALA A O 1
ATOM 805 N N . ASP A 1 102 ? -10.833 -9.994 29.580 1.00 97.69 102 ASP A N 1
ATOM 806 C CA . ASP A 1 102 ? -10.330 -11.071 30.446 1.00 97.69 102 ASP A CA 1
ATOM 807 C C . ASP A 1 102 ? -10.684 -10.841 31.927 1.00 97.69 102 ASP A C 1
ATOM 809 O O . ASP A 1 102 ? -10.882 -11.790 32.681 1.00 97.69 102 ASP A O 1
ATOM 813 N N . GLN A 1 103 ? -10.844 -9.579 32.342 1.00 96.62 103 GLN A N 1
ATOM 814 C CA . GLN A 1 103 ? -11.359 -9.193 33.664 1.00 96.62 103 GLN A CA 1
ATOM 815 C C . GLN A 1 103 ? -12.900 -9.228 33.755 1.00 96.62 103 GLN A C 1
ATOM 817 O O . GLN A 1 103 ? -13.476 -8.790 34.750 1.00 96.62 103 GLN A O 1
ATOM 822 N N . GLY A 1 104 ? -13.599 -9.697 32.717 1.00 97.25 104 GLY A N 1
ATOM 823 C CA . GLY A 1 104 ? -15.065 -9.743 32.654 1.00 97.25 104 GLY A CA 1
ATOM 824 C C . GLY A 1 104 ? -15.737 -8.398 32.346 1.00 97.25 104 GLY A C 1
ATOM 825 O O . GLY A 1 104 ? -16.968 -8.309 32.328 1.00 97.25 104 GLY A O 1
ATOM 826 N N . ILE A 1 105 ? -14.964 -7.345 32.065 1.00 95.56 105 ILE A N 1
ATOM 827 C CA . ILE A 1 105 ? -15.490 -6.020 31.727 1.00 95.56 105 ILE A CA 1
ATOM 828 C C . ILE A 1 105 ? -15.848 -6.002 30.240 1.00 95.56 105 ILE A C 1
ATOM 830 O O . ILE A 1 105 ? -15.001 -5.823 29.368 1.00 95.56 105 ILE A O 1
ATOM 834 N N . THR A 1 106 ? -17.135 -6.164 29.945 1.00 92.50 106 THR A N 1
ATOM 835 C CA . THR A 1 106 ? -17.650 -6.230 28.563 1.00 92.50 106 THR A CA 1
ATOM 836 C C . THR A 1 106 ? -18.383 -4.966 28.116 1.00 92.50 106 THR A C 1
ATOM 838 O O . THR A 1 106 ? -18.702 -4.820 26.937 1.00 92.50 106 THR A O 1
ATOM 841 N N . LYS A 1 107 ? -18.666 -4.042 29.042 1.00 93.69 107 LYS A N 1
ATOM 842 C CA . LYS A 1 107 ? -19.373 -2.775 28.801 1.00 93.69 107 LYS A CA 1
ATOM 843 C C . LYS A 1 107 ? -18.832 -1.691 29.735 1.00 93.69 107 LYS A C 1
ATOM 845 O O . LYS A 1 107 ? -18.322 -1.997 30.807 1.00 93.69 107 LYS A O 1
ATOM 850 N N . GLY A 1 108 ? -18.965 -0.431 29.333 1.00 95.56 108 GLY A N 1
ATOM 851 C CA . GLY A 1 108 ? -18.558 0.732 30.125 1.00 95.56 108 GLY A CA 1
ATOM 852 C C . GLY A 1 108 ? -18.053 1.874 29.247 1.00 95.56 108 GLY A C 1
ATOM 853 O O . GLY A 1 108 ? -17.645 1.651 28.105 1.00 95.56 108 GLY A O 1
ATOM 854 N N . GLU A 1 109 ? -18.071 3.095 29.782 1.00 95.88 109 GLU A N 1
ATOM 855 C CA . GLU A 1 109 ? -17.625 4.295 29.057 1.00 95.88 109 GLU A CA 1
ATOM 856 C C . GLU A 1 109 ? -16.143 4.219 28.660 1.00 95.88 109 GLU A C 1
ATOM 858 O O . GLU A 1 109 ? -15.777 4.609 27.553 1.00 95.88 109 GLU A O 1
ATOM 863 N N . ASP A 1 110 ? -15.290 3.623 29.497 1.00 94.31 110 ASP A N 1
ATOM 864 C CA . ASP A 1 110 ? -13.876 3.438 29.163 1.00 94.31 110 ASP A CA 1
ATOM 865 C C . ASP A 1 110 ? -13.678 2.497 27.969 1.00 94.31 110 ASP A C 1
ATOM 867 O O . ASP A 1 110 ? -12.939 2.829 27.042 1.00 94.31 110 ASP A O 1
ATOM 871 N N . LEU A 1 111 ? -14.371 1.352 27.947 1.00 94.81 111 LEU A N 1
ATOM 872 C CA . LEU A 1 111 ? -14.301 0.402 26.832 1.00 94.81 111 LEU A CA 1
ATOM 873 C C . LEU A 1 111 ? -14.822 1.040 25.537 1.00 94.81 111 LEU A C 1
ATOM 875 O O . LEU A 1 111 ? -14.210 0.904 24.478 1.00 94.81 111 LEU A O 1
ATOM 879 N N . LYS A 1 112 ? -15.922 1.793 25.640 1.00 96.62 112 LYS A N 1
ATOM 880 C CA . LYS A 1 112 ? -16.507 2.557 24.537 1.00 96.62 112 LYS A CA 1
ATOM 881 C C . LYS A 1 112 ? -15.518 3.588 23.986 1.00 96.62 112 LYS A C 1
ATOM 883 O O . LYS A 1 112 ? -15.315 3.639 22.775 1.00 96.62 112 LYS A O 1
ATOM 888 N N . ARG A 1 113 ? -14.843 4.357 24.847 1.00 97.19 113 ARG A N 1
ATOM 889 C CA . ARG A 1 113 ? -13.821 5.339 24.445 1.00 97.19 113 ARG A CA 1
ATOM 890 C C . ARG A 1 113 ? -12.649 4.683 23.711 1.00 97.19 113 ARG A C 1
ATOM 892 O O . ARG A 1 113 ? -12.232 5.189 22.672 1.00 97.19 113 ARG A O 1
ATOM 899 N N . LEU A 1 114 ? -12.142 3.552 24.213 1.00 96.19 114 LEU A N 1
ATOM 900 C CA . LEU A 1 114 ? -11.073 2.796 23.547 1.00 96.19 114 LEU A CA 1
ATOM 901 C C . LEU A 1 114 ? -11.519 2.308 22.160 1.00 96.19 114 LEU A C 1
ATOM 903 O O . LEU A 1 114 ? -10.791 2.482 21.183 1.00 96.19 114 LEU A O 1
ATOM 907 N N . ALA A 1 115 ? -12.731 1.754 22.060 1.00 95.81 115 ALA A N 1
ATOM 908 C CA . ALA A 1 115 ? -13.290 1.279 20.799 1.00 95.81 115 ALA A CA 1
ATOM 909 C C . ALA A 1 115 ? -13.440 2.411 19.769 1.00 95.81 115 ALA A C 1
ATOM 911 O O . ALA A 1 115 ? -12.991 2.255 18.633 1.00 95.81 115 ALA A O 1
ATOM 912 N N . TYR A 1 116 ? -13.993 3.565 20.160 1.00 95.75 116 TYR A N 1
ATOM 913 C CA . TYR A 1 116 ? -14.093 4.723 19.265 1.00 95.75 116 TYR A CA 1
ATOM 914 C C . TYR A 1 116 ? -12.725 5.228 18.822 1.00 95.75 116 TYR A C 1
ATOM 916 O O . TYR A 1 116 ? -12.541 5.492 17.637 1.00 95.75 116 TYR A O 1
ATOM 924 N N . ARG A 1 117 ? -11.737 5.280 19.722 1.00 97.31 117 ARG A N 1
ATOM 925 C CA . ARG A 1 117 ? -10.376 5.671 19.341 1.00 97.31 117 ARG A CA 1
ATOM 926 C C . ARG A 1 117 ? -9.780 4.718 18.303 1.00 97.31 117 ARG A C 1
ATOM 928 O O . ARG A 1 117 ? -9.185 5.180 17.336 1.00 97.31 117 ARG A O 1
ATOM 935 N N . VAL A 1 118 ? -9.987 3.406 18.444 1.00 95.12 118 VAL A N 1
ATOM 936 C CA . VAL A 1 118 ? -9.556 2.417 17.437 1.00 95.12 118 VAL A CA 1
ATOM 937 C C . VAL A 1 118 ? -10.227 2.642 16.078 1.00 95.12 118 VAL A C 1
ATOM 939 O O . VAL A 1 118 ? -9.582 2.415 15.050 1.00 95.12 118 VAL A O 1
ATOM 942 N N . LEU A 1 119 ? -11.492 3.070 16.056 1.00 93.38 119 LEU A N 1
ATOM 943 C CA . LEU A 1 119 ? -12.194 3.421 14.819 1.00 93.38 119 LEU A CA 1
ATOM 944 C C . LEU A 1 119 ? -11.614 4.692 14.192 1.00 93.38 119 LEU A C 1
ATOM 946 O O . LEU A 1 119 ? -11.233 4.649 13.030 1.00 93.38 119 LEU A O 1
ATOM 950 N N . THR A 1 120 ? -11.420 5.763 14.964 1.00 93.00 120 THR A N 1
ATOM 951 C CA . THR A 1 120 ? -10.781 6.993 14.467 1.00 93.00 120 THR A CA 1
ATOM 952 C C . THR A 1 120 ? -9.393 6.722 13.893 1.00 93.00 120 THR A C 1
ATOM 954 O O . THR A 1 120 ? -9.080 7.168 12.796 1.00 93.00 120 THR A O 1
ATOM 957 N N . ILE A 1 121 ? -8.573 5.921 14.584 1.00 93.44 121 ILE A N 1
ATOM 958 C CA . ILE A 1 121 ? -7.247 5.544 14.082 1.00 93.44 121 ILE A CA 1
ATOM 959 C C . ILE A 1 121 ? -7.353 4.799 12.745 1.00 93.44 121 ILE A C 1
ATOM 961 O O . ILE A 1 121 ? -6.524 4.992 11.860 1.00 93.44 121 ILE A O 1
ATOM 965 N N . ARG A 1 122 ? -8.355 3.929 12.573 1.00 93.56 122 ARG A N 1
ATOM 966 C CA . ARG A 1 122 ? -8.570 3.236 11.296 1.00 93.56 122 ARG A CA 1
ATOM 967 C C . ARG A 1 122 ? -8.837 4.234 10.165 1.00 93.56 122 ARG A C 1
ATOM 969 O O . ARG A 1 122 ? -8.289 4.036 9.082 1.00 93.56 122 ARG A O 1
ATOM 976 N N . ASP A 1 123 ? -9.644 5.259 10.411 1.00 87.88 123 ASP A N 1
ATOM 977 C CA . ASP A 1 123 ? -9.985 6.276 9.412 1.00 87.88 123 ASP A CA 1
ATOM 978 C C . ASP A 1 123 ? -8.773 7.167 9.082 1.00 87.88 123 ASP A C 1
ATOM 980 O O . ASP A 1 123 ? -8.474 7.401 7.906 1.00 87.88 123 ASP A O 1
ATOM 984 N N . ASP A 1 124 ? -7.999 7.560 10.101 1.00 89.62 124 ASP A N 1
ATOM 985 C CA . ASP A 1 124 ? -6.732 8.288 9.941 1.00 89.62 124 ASP A CA 1
ATOM 986 C C . ASP A 1 124 ? -5.738 7.485 9.083 1.00 89.62 124 ASP A C 1
ATOM 988 O O . ASP A 1 124 ? -5.187 7.997 8.105 1.00 89.62 124 ASP A O 1
ATOM 992 N N . LEU A 1 125 ? -5.546 6.197 9.398 1.00 91.31 125 LEU A N 1
ATOM 993 C CA . LEU A 1 125 ? -4.693 5.300 8.613 1.00 91.31 125 LEU A CA 1
ATOM 994 C C . LEU A 1 125 ? -5.207 5.170 7.174 1.00 91.31 125 LEU A C 1
ATOM 996 O O . LEU A 1 125 ? -4.414 5.221 6.236 1.00 91.31 125 LEU A O 1
ATOM 1000 N N . GLY A 1 126 ? -6.522 5.039 6.977 1.00 87.81 126 GLY A N 1
ATOM 1001 C CA . GLY A 1 126 ? -7.128 5.000 5.645 1.00 87.81 126 GLY A CA 1
ATOM 1002 C C . GLY A 1 126 ? -6.788 6.239 4.815 1.00 87.81 126 GLY A C 1
ATOM 1003 O O . GLY A 1 126 ? -6.414 6.116 3.650 1.00 87.81 126 GLY A O 1
ATOM 1004 N N . THR A 1 127 ? -6.829 7.419 5.433 1.00 87.44 127 THR A N 1
ATOM 1005 C CA . THR A 1 127 ? -6.469 8.690 4.790 1.00 87.44 127 THR A CA 1
ATOM 1006 C C . THR A 1 127 ? -4.984 8.739 4.422 1.00 87.44 127 THR A C 1
ATOM 1008 O O . THR A 1 127 ? -4.638 9.056 3.282 1.00 87.44 127 THR A O 1
ATOM 1011 N N . ILE A 1 128 ? -4.098 8.379 5.355 1.00 91.44 128 ILE A N 1
ATOM 1012 C CA . ILE A 1 128 ? -2.640 8.391 5.154 1.00 91.44 128 ILE A CA 1
ATOM 1013 C C . ILE A 1 128 ? -2.236 7.429 4.028 1.00 91.44 128 ILE A C 1
ATOM 1015 O O . ILE A 1 128 ? -1.558 7.819 3.075 1.00 91.44 128 ILE A O 1
ATOM 1019 N N . TYR A 1 129 ? -2.682 6.172 4.093 1.00 91.94 129 TYR A N 1
ATOM 1020 C CA . TYR A 1 1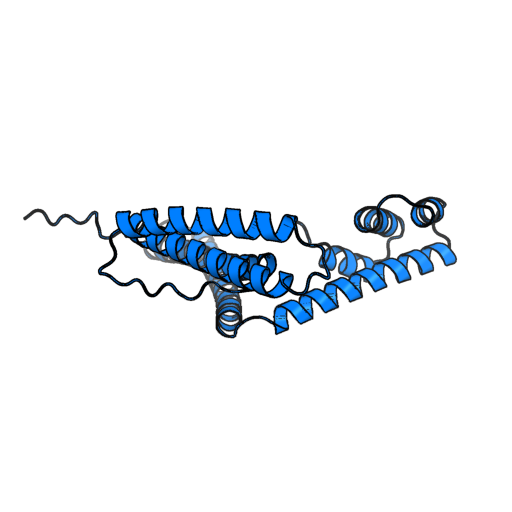29 ? -2.328 5.176 3.080 1.00 91.94 129 TYR A CA 1
ATOM 1021 C C . TYR A 1 129 ? -3.051 5.403 1.752 1.00 91.94 129 TYR A C 1
ATOM 1023 O O . TYR A 1 129 ? -2.493 5.077 0.707 1.00 91.94 129 TYR A O 1
ATOM 1031 N N . GLY A 1 130 ? -4.233 6.023 1.765 1.00 88.31 130 GLY A N 1
ATOM 1032 C CA . GLY A 1 130 ? -4.894 6.499 0.552 1.00 88.31 130 GLY A CA 1
ATOM 1033 C C . GLY A 1 130 ? -4.054 7.547 -0.178 1.00 88.31 130 GLY A C 1
ATOM 1034 O O . GLY A 1 130 ? -3.882 7.462 -1.391 1.00 88.31 130 GLY A O 1
ATOM 1035 N N . ARG A 1 131 ? -3.451 8.487 0.560 1.00 90.12 131 ARG A N 1
ATOM 1036 C CA . ARG A 1 131 ? -2.526 9.488 0.005 1.00 90.12 131 ARG A CA 1
ATOM 1037 C C . ARG A 1 131 ? -1.242 8.861 -0.537 1.00 90.12 131 ARG A C 1
ATOM 1039 O O . ARG A 1 131 ? -0.826 9.217 -1.637 1.00 90.12 131 ARG A O 1
ATOM 1046 N N . LYS A 1 132 ? -0.659 7.889 0.177 1.00 91.75 132 LYS A N 1
ATOM 1047 C CA . LYS A 1 132 ? 0.485 7.105 -0.327 1.00 91.75 132 LYS A CA 1
ATOM 1048 C C . LYS A 1 132 ? 0.146 6.422 -1.653 1.00 91.75 132 LYS A C 1
ATOM 1050 O O . LYS A 1 132 ? 0.908 6.520 -2.611 1.00 91.75 132 LYS A O 1
ATOM 1055 N N . GLU A 1 133 ? -0.995 5.741 -1.709 1.00 88.94 133 GLU A N 1
ATOM 1056 C CA . GLU A 1 133 ? -1.420 5.015 -2.905 1.00 88.94 133 GLU A CA 1
ATOM 1057 C C . GLU A 1 133 ? -1.705 5.958 -4.075 1.00 88.94 133 GLU A C 1
ATOM 1059 O O . GLU A 1 133 ? -1.301 5.683 -5.203 1.00 88.94 133 GLU A O 1
ATOM 1064 N N . PHE A 1 134 ? -2.327 7.105 -3.800 1.00 87.56 134 PHE A N 1
ATOM 1065 C CA . PHE A 1 134 ? -2.544 8.144 -4.797 1.00 87.56 134 PHE A CA 1
ATOM 1066 C C . PHE A 1 134 ? -1.221 8.622 -5.404 1.00 87.56 134 PHE A C 1
ATOM 1068 O O . PHE A 1 134 ? -1.070 8.646 -6.626 1.00 87.56 134 PHE A O 1
ATOM 1075 N N . PHE A 1 135 ? -0.240 8.950 -4.558 1.00 91.06 135 PHE A N 1
ATOM 1076 C CA . PHE A 1 135 ? 1.075 9.367 -5.032 1.00 91.06 135 PHE A CA 1
ATOM 1077 C C . PHE A 1 135 ? 1.736 8.279 -5.879 1.00 91.06 135 PHE A C 1
ATOM 1079 O O . PHE A 1 135 ? 2.254 8.571 -6.952 1.00 91.06 135 PHE A O 1
ATOM 1086 N N . ARG A 1 136 ? 1.657 7.014 -5.452 1.00 87.88 136 ARG A N 1
ATOM 1087 C CA . ARG A 1 136 ? 2.196 5.876 -6.207 1.00 87.88 136 ARG A CA 1
ATOM 1088 C C . ARG A 1 136 ? 1.574 5.743 -7.601 1.00 87.88 136 ARG A C 1
ATOM 1090 O O . ARG A 1 136 ? 2.283 5.429 -8.551 1.00 87.88 136 ARG A O 1
ATOM 1097 N N . GLN A 1 137 ? 0.271 5.985 -7.734 1.00 83.75 137 GLN A N 1
ATOM 1098 C CA . GLN A 1 137 ? -0.441 5.865 -9.011 1.00 83.75 137 GLN A CA 1
ATOM 1099 C C . GLN A 1 137 ? -0.242 7.072 -9.939 1.00 83.75 137 GLN A C 1
ATOM 1101 O O . GLN A 1 137 ? -0.250 6.913 -11.160 1.00 83.75 137 GLN A O 1
ATOM 1106 N N . HIS A 1 138 ? -0.081 8.276 -9.384 1.00 83.81 138 HIS A N 1
ATOM 1107 C CA . HIS A 1 138 ? -0.128 9.522 -10.157 1.00 83.81 138 HIS A CA 1
ATOM 1108 C C . HIS A 1 138 ? 1.196 10.301 -10.207 1.00 83.81 138 HIS A C 1
ATOM 1110 O O . HIS A 1 138 ? 1.381 11.132 -11.099 1.00 83.81 138 HIS A O 1
ATOM 1116 N N . GLY A 1 139 ? 2.123 10.036 -9.285 1.00 84.69 139 GLY A N 1
ATOM 1117 C CA . GLY A 1 139 ? 3.427 10.697 -9.183 1.00 84.69 139 GLY A CA 1
ATOM 1118 C C . GLY A 1 139 ? 3.378 12.137 -8.660 1.00 84.69 139 GLY A C 1
ATOM 1119 O O . GLY A 1 139 ? 4.313 12.899 -8.897 1.00 84.69 139 GLY A O 1
ATOM 1120 N N . TYR A 1 140 ? 2.282 12.549 -8.017 1.00 82.38 140 TYR A N 1
ATOM 1121 C CA . TYR A 1 140 ? 2.146 13.851 -7.358 1.00 82.38 140 TYR A CA 1
ATOM 1122 C C . TYR A 1 140 ? 1.111 13.783 -6.223 1.00 82.38 140 TYR A C 1
ATOM 1124 O O . TYR A 1 140 ? 0.296 12.861 -6.171 1.00 82.38 140 TYR A O 1
ATOM 1132 N N . MET A 1 141 ? 1.135 14.766 -5.318 1.00 84.19 141 MET A N 1
ATOM 1133 C CA . MET A 1 141 ? 0.119 14.946 -4.277 1.00 84.19 141 MET A CA 1
ATOM 1134 C C . MET A 1 141 ? -0.851 16.064 -4.668 1.00 84.19 141 MET A C 1
ATOM 1136 O O . MET A 1 141 ? -0.389 17.085 -5.174 1.00 84.19 141 MET A O 1
ATOM 1140 N N . PRO A 1 142 ? -2.168 15.916 -4.435 1.00 73.31 142 PRO A N 1
ATOM 1141 C CA . PRO A 1 142 ? -3.068 17.053 -4.530 1.00 73.31 142 PRO A CA 1
ATOM 1142 C C . PRO A 1 142 ? -2.680 18.064 -3.448 1.00 73.31 142 PRO A C 1
ATOM 1144 O O . PRO A 1 142 ? -2.529 17.679 -2.284 1.00 73.31 142 PRO A O 1
ATOM 1147 N N . ASP A 1 143 ? -2.495 19.338 -3.811 1.00 65.75 143 ASP A N 1
ATOM 1148 C CA . ASP A 1 143 ? -2.277 20.373 -2.795 1.00 65.75 143 ASP A CA 1
ATOM 1149 C C . ASP A 1 143 ? -3.494 20.395 -1.870 1.00 65.75 143 ASP A C 1
ATOM 1151 O O . ASP A 1 143 ? -4.616 20.161 -2.331 1.00 65.75 143 ASP A O 1
ATOM 1155 N N . ALA A 1 144 ? -3.286 20.646 -0.576 1.00 58.81 144 ALA A N 1
ATOM 1156 C CA . ALA A 1 144 ? -4.396 20.758 0.356 1.00 58.81 144 ALA A CA 1
ATOM 1157 C C . ALA A 1 144 ? -5.388 21.793 -0.200 1.00 58.81 144 ALA A C 1
ATOM 1159 O O . ALA A 1 144 ? -4.973 22.921 -0.490 1.00 58.81 144 ALA A O 1
ATOM 1160 N N . PRO A 1 145 ? -6.665 21.432 -0.406 1.00 53.97 145 PRO A N 1
ATOM 1161 C CA . PRO A 1 145 ? -7.630 22.380 -0.916 1.00 53.97 145 PRO A CA 1
ATOM 1162 C C . PRO A 1 145 ? -7.730 23.533 0.082 1.00 53.97 145 PRO A C 1
ATOM 1164 O O . PRO A 1 145 ? -8.253 23.360 1.182 1.00 53.97 145 PRO A O 1
ATOM 1167 N N . ALA A 1 146 ? -7.250 24.718 -0.296 1.00 52.22 146 ALA A N 1
ATOM 1168 C CA . ALA A 1 146 ? -7.674 25.941 0.362 1.00 52.22 146 ALA A CA 1
ATOM 1169 C C . ALA A 1 146 ? -9.175 26.056 0.081 1.00 52.22 146 ALA A C 1
ATOM 1171 O O . ALA A 1 146 ? -9.589 26.398 -1.027 1.00 52.22 146 ALA A O 1
ATOM 1172 N N . VAL A 1 147 ? -9.998 25.629 1.038 1.00 53.06 147 VAL A N 1
ATOM 1173 C CA . VAL A 1 147 ? -11.441 25.826 0.965 1.00 53.06 147 VAL A CA 1
ATOM 1174 C C . VAL A 1 147 ? -11.645 27.321 1.117 1.00 53.06 147 VAL A C 1
ATOM 1176 O O . VAL A 1 147 ? -11.518 27.849 2.217 1.00 53.06 147 VAL A O 1
ATOM 1179 N N . ASP A 1 148 ? -11.884 28.018 0.012 1.00 54.16 148 ASP A N 1
ATOM 1180 C CA . ASP A 1 148 ? -12.433 29.362 0.086 1.00 54.16 148 ASP A CA 1
ATOM 1181 C C . ASP A 1 148 ? -13.879 29.208 0.591 1.00 54.16 148 ASP A C 1
ATOM 1183 O O . ASP A 1 148 ? -14.713 28.635 -0.123 1.00 54.16 148 ASP A O 1
ATOM 1187 N N . PRO A 1 149 ? -14.188 29.649 1.825 1.00 58.47 149 PRO A N 1
ATOM 1188 C CA . PRO A 1 149 ? -15.506 29.464 2.427 1.00 58.47 149 PRO A CA 1
ATOM 1189 C C . PRO A 1 149 ? -16.620 30.195 1.659 1.00 58.47 149 PRO A C 1
ATOM 1191 O O . PRO A 1 149 ? -17.794 29.978 1.945 1.00 58.47 149 PRO A O 1
ATOM 1194 N N . ALA A 1 150 ? -16.285 31.038 0.673 1.00 61.50 150 ALA A N 1
ATOM 1195 C CA . ALA A 1 150 ? -17.251 31.690 -0.205 1.00 61.50 150 ALA A CA 1
ATOM 1196 C C . ALA A 1 150 ? -17.724 30.818 -1.390 1.00 61.50 150 ALA A C 1
ATOM 1198 O O . ALA A 1 150 ? -18.653 31.214 -2.102 1.00 61.50 150 ALA A O 1
ATOM 1199 N N . ILE A 1 151 ? -17.113 29.653 -1.647 1.00 72.62 151 ILE A N 1
ATOM 1200 C CA . ILE A 1 151 ? -17.464 28.822 -2.807 1.00 72.62 151 ILE A CA 1
ATOM 1201 C C . ILE A 1 151 ? -18.600 27.854 -2.453 1.00 72.62 151 ILE A C 1
ATOM 1203 O O . ILE A 1 151 ? -18.455 26.955 -1.630 1.00 72.62 151 ILE A O 1
ATOM 1207 N N . THR A 1 152 ? -19.735 28.001 -3.138 1.00 80.56 152 THR A N 1
ATOM 1208 C CA . THR A 1 152 ? -20.897 27.114 -2.984 1.00 80.56 152 THR A CA 1
ATOM 1209 C C . THR A 1 152 ? -20.654 25.723 -3.582 1.00 80.56 152 THR A C 1
ATOM 1211 O O . THR A 1 152 ? -19.933 25.570 -4.572 1.00 80.56 152 THR A O 1
ATOM 1214 N N . GLU A 1 153 ? -21.334 24.699 -3.054 1.00 80.81 153 GLU A N 1
ATOM 1215 C CA . GLU A 1 153 ? -21.303 23.324 -3.585 1.00 80.81 153 GLU A CA 1
ATOM 1216 C C . GLU A 1 153 ? -21.597 23.279 -5.097 1.00 80.81 153 GLU A C 1
ATOM 1218 O O . GLU A 1 153 ? -20.893 22.630 -5.875 1.00 80.81 153 GLU A O 1
ATOM 1223 N N . ALA A 1 154 ? -22.594 24.049 -5.545 1.00 82.81 154 ALA A N 1
ATOM 1224 C CA . ALA A 1 154 ? -22.955 24.154 -6.956 1.00 82.81 154 ALA A CA 1
ATOM 1225 C C . ALA A 1 154 ? -21.808 24.711 -7.822 1.00 82.81 154 ALA A C 1
ATOM 1227 O O . ALA A 1 154 ? -21.602 24.252 -8.952 1.00 82.81 154 ALA A O 1
ATOM 1228 N N . ALA A 1 155 ? -21.035 25.674 -7.308 1.00 83.12 155 ALA A N 1
ATOM 1229 C CA . ALA A 1 155 ? -19.872 26.220 -8.002 1.00 83.12 155 ALA A CA 1
ATOM 1230 C C . ALA A 1 155 ? -18.729 25.194 -8.092 1.00 83.12 155 ALA A C 1
ATOM 1232 O O . ALA A 1 155 ? -18.137 25.040 -9.167 1.00 83.12 155 ALA A O 1
ATOM 1233 N N . LEU A 1 1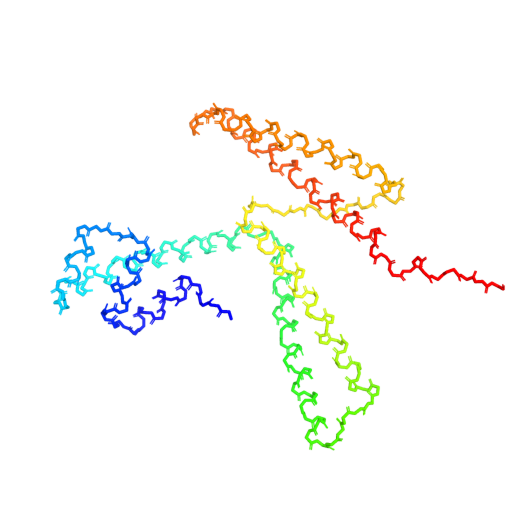56 ? -18.483 24.431 -7.021 1.00 83.56 156 LEU A N 1
ATOM 1234 C CA . LEU A 1 156 ? -17.505 23.337 -7.006 1.00 83.56 156 LEU A CA 1
ATOM 1235 C C . LEU A 1 156 ? -17.875 22.225 -7.990 1.00 83.56 156 LEU A C 1
ATOM 1237 O O . LEU A 1 156 ? -17.037 21.809 -8.792 1.00 83.56 156 LEU A O 1
ATOM 1241 N N . MET A 1 157 ? -19.140 21.793 -8.011 1.00 85.69 157 MET A N 1
ATOM 1242 C CA . MET A 1 157 ? -19.621 20.801 -8.977 1.00 85.69 157 MET A CA 1
ATOM 1243 C C . MET A 1 157 ? -19.471 21.288 -10.422 1.00 85.69 157 MET A C 1
ATOM 1245 O O . MET A 1 157 ? -18.986 20.552 -11.286 1.00 85.69 157 MET A O 1
ATOM 1249 N N . LYS A 1 158 ? -19.836 22.546 -10.704 1.00 88.25 158 LYS A N 1
ATOM 1250 C CA . LYS A 1 158 ? -19.688 23.137 -12.043 1.00 88.25 158 LYS A CA 1
ATOM 1251 C C . LYS A 1 158 ? -18.221 23.189 -12.476 1.00 88.25 158 LYS A C 1
ATOM 1253 O O . LYS A 1 158 ? -17.901 22.882 -13.633 1.00 88.25 158 LYS A O 1
ATOM 1258 N N . ARG A 1 159 ? -17.318 23.542 -11.556 1.00 89.94 159 ARG A N 1
ATOM 1259 C CA . ARG A 1 159 ? -15.879 23.515 -11.817 1.00 89.94 159 ARG A CA 1
ATOM 1260 C C . ARG A 1 159 ? -15.394 22.088 -12.065 1.00 89.94 159 ARG A C 1
ATOM 1262 O O . ARG A 1 159 ? -14.725 21.867 -13.069 1.00 89.94 159 ARG A O 1
ATOM 1269 N N . LEU A 1 160 ? -15.809 21.115 -11.255 1.00 89.88 160 LEU A N 1
ATOM 1270 C CA . LEU A 1 160 ? -15.437 19.706 -11.410 1.00 89.88 160 LEU A CA 1
ATOM 1271 C C . LEU A 1 160 ? -15.844 19.144 -12.781 1.00 89.88 160 LEU A C 1
ATOM 1273 O O . LEU A 1 160 ? -15.054 18.457 -13.429 1.00 89.88 160 LEU A O 1
ATOM 1277 N N . LEU A 1 161 ? -17.047 19.465 -13.266 1.00 88.56 161 LEU A N 1
ATOM 1278 C CA . LEU A 1 161 ? -17.499 19.073 -14.609 1.00 88.56 161 LEU A CA 1
ATOM 1279 C C . LEU A 1 161 ? -16.630 19.693 -15.717 1.00 88.56 161 LEU A C 1
ATOM 1281 O O . LEU A 1 161 ? -16.279 19.025 -16.696 1.00 88.56 161 LEU A O 1
ATOM 1285 N N . SER A 1 162 ? -16.230 20.952 -15.539 1.00 91.00 162 SER A N 1
ATOM 1286 C CA . SER A 1 162 ? -15.332 21.648 -16.468 1.00 91.00 162 SER A CA 1
ATOM 1287 C C . SER A 1 162 ? -13.941 21.004 -16.487 1.00 91.00 162 SER A C 1
ATOM 1289 O O . SER A 1 162 ? -13.407 20.705 -17.554 1.00 91.00 162 SER A O 1
ATOM 1291 N N . VAL A 1 163 ? -13.384 20.704 -15.312 1.00 89.75 163 VAL A N 1
ATOM 1292 C CA . VAL A 1 163 ? -12.073 20.055 -15.172 1.00 89.75 163 VAL A CA 1
ATOM 1293 C C . VAL A 1 163 ? -12.091 18.641 -15.759 1.00 89.75 163 VAL A C 1
ATOM 1295 O O . VAL A 1 163 ? -11.186 18.292 -16.512 1.00 89.75 163 VAL A O 1
ATOM 1298 N N . ARG A 1 164 ? -13.153 17.851 -15.540 1.00 91.75 164 ARG A N 1
ATOM 1299 C CA . ARG A 1 164 ? -13.339 16.536 -16.193 1.00 91.75 164 ARG A CA 1
ATOM 1300 C C . ARG A 1 164 ? -13.273 16.625 -17.717 1.00 91.75 164 ARG A C 1
ATOM 1302 O O . ARG A 1 164 ? -12.670 15.768 -18.365 1.00 91.75 164 ARG A O 1
ATOM 1309 N N . THR A 1 165 ? -13.855 17.679 -18.285 1.00 92.56 165 THR A N 1
ATOM 1310 C CA . THR A 1 165 ? -13.799 17.935 -19.730 1.00 92.56 165 THR A CA 1
ATOM 1311 C C . THR A 1 165 ? -12.363 18.206 -20.184 1.00 92.56 165 THR A C 1
ATOM 1313 O O . THR A 1 165 ? -11.930 17.678 -21.211 1.00 92.56 165 THR A O 1
ATOM 1316 N N . TYR A 1 166 ? -11.591 18.977 -19.412 1.00 90.62 166 TYR A N 1
ATOM 1317 C CA . TYR A 1 166 ? -10.182 19.239 -19.710 1.00 90.62 166 TYR A CA 1
ATOM 1318 C C . TYR A 1 166 ? -9.302 17.999 -19.571 1.00 90.62 166 TYR A C 1
ATOM 1320 O O . TYR A 1 166 ? -8.511 17.744 -20.475 1.00 90.62 166 TYR A O 1
ATOM 1328 N N . ILE A 1 167 ? -9.496 17.184 -18.530 1.00 91.38 167 ILE A N 1
ATOM 1329 C CA . ILE A 1 167 ? -8.821 15.887 -18.377 1.00 91.38 167 ILE A CA 1
ATOM 1330 C C . ILE A 1 167 ? -9.056 15.040 -19.628 1.00 91.38 167 ILE A C 1
ATOM 1332 O O . ILE A 1 167 ? -8.101 14.671 -20.303 1.00 91.38 167 ILE A O 1
ATOM 1336 N N . SER A 1 168 ? -10.319 14.826 -20.015 1.00 93.06 168 SER A N 1
ATOM 1337 C CA . SER A 1 168 ? -10.661 14.036 -21.206 1.00 93.06 168 SER A CA 1
ATOM 1338 C C . SER A 1 168 ? -9.985 14.567 -22.478 1.00 93.06 168 SER A C 1
ATOM 1340 O O . SER A 1 168 ? -9.461 13.798 -23.290 1.00 93.06 168 SER A O 1
ATOM 1342 N N . LYS A 1 169 ? -9.949 15.895 -22.640 1.00 90.94 169 LYS A N 1
ATOM 1343 C CA . LYS A 1 169 ? -9.326 16.560 -23.788 1.00 90.94 169 LYS A CA 1
ATOM 1344 C C . LYS A 1 169 ? -7.811 16.362 -23.828 1.00 90.94 169 LYS A C 1
ATOM 1346 O O . LYS A 1 169 ? -7.280 16.063 -24.899 1.00 90.94 169 LYS A O 1
ATOM 1351 N N . GLU A 1 170 ? -7.118 16.529 -22.704 1.00 90.06 170 GLU A N 1
ATOM 1352 C CA . GLU A 1 170 ? -5.662 16.368 -22.651 1.00 90.06 170 GLU A CA 1
ATOM 1353 C C . GLU A 1 170 ? -5.251 14.887 -22.720 1.00 90.06 170 GLU A C 1
ATOM 1355 O O . GLU A 1 170 ? -4.291 14.568 -23.417 1.00 90.06 170 GLU A O 1
ATOM 1360 N N . THR A 1 171 ? -6.022 13.959 -22.138 1.00 89.31 171 THR A N 1
ATOM 1361 C CA . THR A 1 171 ? -5.814 12.510 -22.318 1.00 89.31 171 THR A CA 1
ATOM 1362 C C . THR A 1 171 ? -5.940 12.108 -23.787 1.00 89.31 171 THR A C 1
ATOM 1364 O O . THR A 1 171 ? -5.083 11.398 -24.310 1.00 89.31 171 THR A O 1
ATOM 1367 N N . ARG A 1 172 ? -6.967 12.604 -24.494 1.00 90.38 172 ARG A N 1
ATOM 1368 C CA . ARG A 1 172 ? -7.132 12.336 -25.931 1.00 90.38 172 ARG A CA 1
ATOM 1369 C C . ARG A 1 172 ? -5.969 12.893 -26.751 1.00 90.38 172 ARG A C 1
ATOM 1371 O O . ARG A 1 172 ? -5.534 12.242 -27.693 1.00 90.38 172 ARG A O 1
ATOM 1378 N N . ARG A 1 173 ? -5.459 14.076 -26.399 1.00 88.75 173 ARG A N 1
ATOM 1379 C CA . ARG A 1 173 ? -4.280 14.661 -27.053 1.00 88.75 173 ARG A CA 1
ATOM 1380 C C . ARG A 1 173 ? -3.029 13.830 -26.807 1.00 88.75 173 ARG A C 1
ATOM 1382 O O . ARG A 1 173 ? -2.320 13.555 -27.761 1.00 88.75 173 ARG A O 1
ATOM 1389 N N . LEU A 1 174 ? -2.788 13.381 -25.577 1.00 90.00 174 LEU A N 1
ATOM 1390 C CA . LEU A 1 174 ? -1.649 12.512 -25.261 1.00 90.00 174 LEU A CA 1
ATOM 1391 C C . LEU A 1 174 ? -1.702 11.175 -26.003 1.00 90.00 174 LEU A C 1
ATOM 1393 O O . LEU A 1 174 ? -0.661 10.684 -26.426 1.00 90.00 174 LEU A O 1
ATOM 1397 N N . ALA A 1 175 ? -2.898 10.621 -26.213 1.00 90.25 175 ALA A N 1
ATOM 1398 C CA . ALA A 1 175 ? -3.085 9.400 -26.997 1.00 90.25 175 ALA A CA 1
ATOM 1399 C C . ALA A 1 175 ? -2.764 9.575 -28.496 1.00 90.25 175 ALA A C 1
ATOM 1401 O O . ALA A 1 175 ? -2.496 8.593 -29.178 1.00 90.25 175 ALA A O 1
ATOM 1402 N N . GLN A 1 176 ? -2.796 10.808 -29.013 1.00 90.56 176 GLN A N 1
ATOM 1403 C CA . GLN A 1 176 ? -2.464 11.127 -30.408 1.00 90.56 176 GLN A CA 1
ATOM 1404 C C . GLN A 1 176 ? -0.975 11.437 -30.620 1.00 90.56 176 GLN A C 1
ATOM 1406 O O . GLN A 1 176 ? -0.543 11.557 -31.764 1.00 90.56 176 GLN A O 1
ATOM 1411 N N . LEU A 1 177 ? -0.200 11.597 -29.544 1.00 89.31 177 LEU A N 1
ATOM 1412 C CA . LEU A 1 177 ? 1.223 11.922 -29.606 1.00 89.31 177 LEU A CA 1
ATOM 1413 C C . LEU A 1 177 ? 2.064 10.655 -29.461 1.00 89.31 177 LEU A C 1
ATOM 1415 O O . LEU A 1 177 ? 1.793 9.804 -28.612 1.00 89.31 177 LEU A O 1
ATOM 1419 N N . THR A 1 178 ? 3.135 10.567 -30.245 1.00 88.00 178 THR A N 1
ATOM 1420 C CA . THR A 1 178 ? 4.175 9.549 -30.065 1.00 88.00 178 THR A CA 1
ATOM 1421 C C . THR A 1 178 ? 4.951 9.792 -28.765 1.00 88.00 178 THR A C 1
ATOM 1423 O O . THR A 1 178 ? 4.885 10.876 -28.179 1.00 88.00 178 THR A O 1
ATOM 1426 N N . ALA A 1 179 ? 5.675 8.777 -28.284 1.00 81.25 179 ALA A N 1
ATOM 1427 C CA . ALA A 1 179 ? 6.462 8.879 -27.050 1.00 81.25 179 ALA A CA 1
ATOM 1428 C C . ALA A 1 179 ? 7.515 10.003 -27.119 1.00 81.25 179 ALA A C 1
ATOM 1430 O O . ALA A 1 179 ? 7.673 10.742 -26.153 1.00 81.25 179 ALA A O 1
ATOM 1431 N N . ASP A 1 180 ? 8.128 10.195 -28.290 1.00 86.62 180 ASP A N 1
ATOM 1432 C CA . ASP A 1 180 ? 9.199 11.177 -28.512 1.00 86.62 180 ASP A CA 1
ATOM 1433 C C . ASP A 1 180 ? 8.699 12.572 -28.933 1.00 86.62 180 ASP A C 1
ATOM 1435 O O . ASP A 1 180 ? 9.491 13.425 -29.335 1.00 86.62 180 ASP A O 1
ATOM 1439 N N . ASP A 1 181 ? 7.384 12.832 -28.894 1.00 88.19 181 ASP A N 1
ATOM 1440 C CA . ASP A 1 181 ? 6.868 14.139 -29.306 1.00 88.19 181 ASP A CA 1
ATOM 1441 C C . ASP A 1 181 ? 7.301 15.235 -28.306 1.00 88.19 181 ASP A C 1
ATOM 1443 O O . ASP A 1 181 ? 6.977 15.154 -27.115 1.00 88.19 181 ASP A O 1
ATOM 1447 N N . PRO A 1 182 ? 7.962 16.318 -28.758 1.00 87.56 182 PRO A N 1
ATOM 1448 C CA . PRO A 1 182 ? 8.481 17.366 -27.876 1.00 87.56 182 PRO A CA 1
ATOM 1449 C C . PRO A 1 182 ? 7.387 18.130 -27.112 1.00 87.56 182 PRO A C 1
ATOM 1451 O O . PRO A 1 182 ? 7.673 18.827 -26.139 1.00 87.56 182 PRO A O 1
ATOM 1454 N N . LYS A 1 183 ? 6.118 18.032 -27.528 1.00 88.81 183 LYS A N 1
ATOM 1455 C CA . LYS A 1 183 ? 4.975 18.649 -26.837 1.00 88.81 183 LYS A CA 1
ATOM 1456 C C . LYS A 1 183 ? 4.384 17.741 -25.763 1.00 88.81 183 LYS A C 1
ATOM 1458 O O . LYS A 1 183 ? 3.584 18.224 -24.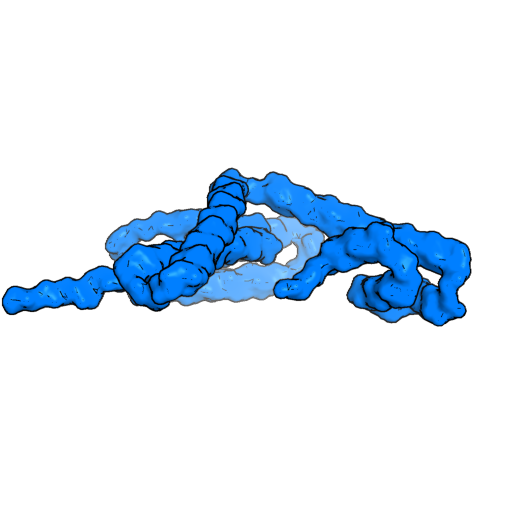959 1.00 88.81 183 LYS A O 1
ATOM 1463 N N . ARG A 1 184 ? 4.755 16.459 -25.724 1.00 88.19 184 ARG A N 1
ATOM 1464 C CA . ARG A 1 184 ? 4.233 15.477 -24.770 1.00 88.19 184 ARG A CA 1
ATOM 1465 C C . ARG A 1 184 ? 4.425 15.901 -23.304 1.00 88.19 184 ARG A C 1
ATOM 1467 O O . ARG A 1 184 ? 3.408 15.939 -22.605 1.00 88.19 184 ARG A O 1
ATOM 1474 N N . PRO A 1 185 ? 5.611 16.370 -22.854 1.00 89.12 185 PRO A N 1
ATOM 1475 C CA . PRO A 1 185 ? 5.808 16.770 -21.455 1.00 89.12 185 PRO A CA 1
ATOM 1476 C C . PRO A 1 185 ? 4.861 17.894 -21.015 1.00 89.12 185 PRO A C 1
ATOM 1478 O O . PRO A 1 185 ? 4.345 17.902 -19.899 1.00 89.12 185 PRO A O 1
ATOM 1481 N N . LYS A 1 186 ? 4.555 18.830 -21.922 1.00 90.12 186 LYS A N 1
ATOM 1482 C CA . LYS A 1 186 ? 3.621 19.935 -21.664 1.00 90.12 186 LYS A CA 1
ATOM 1483 C C . LYS A 1 186 ? 2.197 19.437 -21.405 1.00 90.12 186 LYS A C 1
ATOM 1485 O O . LYS A 1 186 ? 1.496 19.987 -20.556 1.00 90.12 186 LYS A O 1
ATOM 1490 N N . TYR A 1 187 ? 1.738 18.445 -22.164 1.00 87.69 187 TYR A N 1
ATOM 1491 C CA . TYR A 1 187 ? 0.400 17.883 -21.989 1.00 87.69 187 TYR A CA 1
ATOM 1492 C C . TYR A 1 187 ? 0.318 16.966 -20.771 1.00 87.69 187 TYR A C 1
ATOM 1494 O O . TYR A 1 187 ? -0.690 17.001 -20.072 1.00 87.69 187 TYR A O 1
ATOM 1502 N N . GLU A 1 188 ? 1.386 16.231 -20.460 1.00 88.44 188 GLU A N 1
ATOM 1503 C CA . GLU A 1 188 ? 1.500 15.465 -19.214 1.00 88.44 188 GLU A CA 1
ATOM 1504 C C . GLU A 1 188 ? 1.438 16.390 -17.994 1.00 88.44 188 GLU A C 1
ATOM 1506 O O . GLU A 1 188 ? 0.665 16.133 -17.073 1.00 88.44 188 GLU A O 1
ATOM 1511 N N . GLN A 1 189 ? 2.150 17.522 -18.020 1.00 88.12 189 GLN A N 1
ATOM 1512 C CA . GLN A 1 189 ? 2.087 18.527 -16.957 1.00 88.12 189 GLN A CA 1
ATOM 1513 C C . GLN A 1 189 ? 0.667 19.083 -16.774 1.00 88.12 189 GLN A C 1
ATOM 1515 O O . GLN A 1 189 ? 0.176 19.176 -15.651 1.00 88.12 189 GLN A O 1
ATOM 1520 N N . LYS A 1 190 ? -0.025 19.423 -17.869 1.00 87.56 190 LYS A N 1
ATOM 1521 C CA . LYS A 1 190 ? -1.417 19.899 -17.810 1.00 87.56 190 LYS A CA 1
ATOM 1522 C C . LYS A 1 190 ? -2.379 18.837 -17.294 1.00 87.56 190 LYS A C 1
ATOM 1524 O O . LYS A 1 190 ? -3.263 19.158 -16.507 1.00 87.56 190 LYS A O 1
ATOM 1529 N N . LEU A 1 191 ? -2.216 17.590 -17.731 1.00 90.25 191 LEU A N 1
ATOM 1530 C CA . LEU A 1 191 ? -3.041 16.482 -17.267 1.00 90.25 191 LEU A CA 1
ATOM 1531 C C . LEU A 1 191 ? -2.850 16.260 -15.764 1.00 90.25 191 LEU A C 1
ATOM 1533 O O . LEU A 1 191 ? -3.843 16.117 -15.055 1.00 90.25 191 LEU A O 1
ATOM 1537 N N . ARG A 1 192 ? -1.604 16.305 -15.271 1.00 86.69 192 ARG A N 1
ATOM 1538 C CA . ARG A 1 192 ? -1.304 16.259 -13.831 1.00 86.69 192 ARG A CA 1
ATOM 1539 C C . ARG A 1 192 ? -1.988 17.407 -13.087 1.00 86.69 192 ARG A C 1
ATOM 1541 O O . ARG A 1 192 ? -2.686 17.153 -12.114 1.00 86.69 192 ARG A O 1
ATOM 1548 N N . ALA A 1 193 ? -1.879 18.640 -13.588 1.00 83.75 193 ALA A N 1
ATOM 1549 C CA . ALA A 1 193 ? -2.510 19.807 -12.967 1.00 83.75 193 ALA A CA 1
ATOM 1550 C C . ALA A 1 193 ? -4.043 19.679 -12.884 1.00 83.75 193 ALA A C 1
ATOM 1552 O O . ALA A 1 193 ? -4.615 19.849 -11.811 1.00 83.75 193 ALA A O 1
ATOM 1553 N N . PHE A 1 194 ? -4.716 19.315 -13.982 1.00 88.94 194 PHE A N 1
ATOM 1554 C CA . PHE A 1 194 ? -6.174 19.147 -13.977 1.00 88.94 194 PHE A CA 1
ATOM 1555 C C . PHE A 1 194 ? -6.635 17.962 -13.128 1.00 88.94 194 PHE A C 1
ATOM 1557 O O . PHE A 1 194 ? -7.687 18.030 -12.500 1.00 88.94 194 PHE A O 1
ATOM 1564 N N . THR A 1 195 ? -5.866 16.876 -13.098 1.00 86.88 195 THR A N 1
ATOM 1565 C CA . THR A 1 195 ? -6.202 15.717 -12.264 1.00 86.88 195 THR A CA 1
ATOM 1566 C C . THR A 1 195 ? -6.034 16.062 -10.782 1.00 86.88 195 THR A C 1
ATOM 1568 O O . THR A 1 195 ? -6.899 15.713 -9.986 1.00 86.88 195 THR A O 1
ATOM 1571 N N . SER A 1 196 ? -4.996 16.825 -10.416 1.00 84.31 196 SER A N 1
ATOM 1572 C CA . SER A 1 196 ? -4.824 17.385 -9.067 1.00 84.31 196 SER A CA 1
ATOM 1573 C C . SER A 1 196 ? -6.012 18.259 -8.657 1.00 84.31 196 SER A C 1
ATOM 1575 O O . SER A 1 196 ? -6.641 18.019 -7.628 1.00 84.31 196 SER A O 1
ATOM 1577 N N . GLU A 1 197 ? -6.392 19.204 -9.520 1.00 86.75 197 GLU A N 1
ATOM 1578 C CA . GLU A 1 197 ? -7.525 20.103 -9.290 1.00 86.75 197 GLU A CA 1
ATOM 1579 C C . GLU A 1 197 ? -8.850 19.335 -9.128 1.00 86.75 197 GLU A C 1
ATOM 1581 O O . GLU A 1 197 ? -9.655 19.641 -8.250 1.00 86.75 197 GLU A O 1
ATOM 1586 N N . ALA A 1 198 ? -9.091 18.303 -9.943 1.00 88.00 198 ALA A N 1
ATOM 1587 C CA . ALA A 1 198 ? -10.299 17.488 -9.830 1.00 88.00 198 ALA A CA 1
ATOM 1588 C C . ALA A 1 198 ? -10.395 16.770 -8.478 1.00 88.00 198 ALA A C 1
ATOM 1590 O O . ALA A 1 198 ? -11.490 16.672 -7.923 1.00 88.00 198 ALA A O 1
ATOM 1591 N N . GLU A 1 199 ? -9.277 16.268 -7.951 1.00 84.88 199 GLU A N 1
ATOM 1592 C CA . GLU A 1 199 ? -9.249 15.621 -6.638 1.00 84.88 199 GLU A CA 1
ATOM 1593 C C . GLU A 1 199 ? -9.443 16.620 -5.498 1.00 84.88 199 GLU A C 1
ATOM 1595 O O . GLU A 1 199 ? -10.217 16.342 -4.584 1.00 84.88 199 GLU A O 1
ATOM 1600 N N . GLN A 1 200 ? -8.854 17.814 -5.586 1.00 83.69 200 GLN A N 1
ATOM 1601 C CA . GLN A 1 200 ? -9.116 18.899 -4.633 1.00 83.69 200 GLN A CA 1
ATOM 1602 C C . GLN A 1 200 ? -10.603 19.253 -4.577 1.00 83.69 200 GLN A C 1
ATOM 1604 O O . GLN A 1 200 ? -11.189 19.300 -3.499 1.00 83.69 200 GLN A O 1
ATOM 1609 N N . LEU A 1 201 ? -11.243 19.428 -5.736 1.00 85.06 201 LEU A N 1
ATOM 1610 C CA . LEU A 1 201 ? -12.673 19.736 -5.817 1.00 85.06 201 L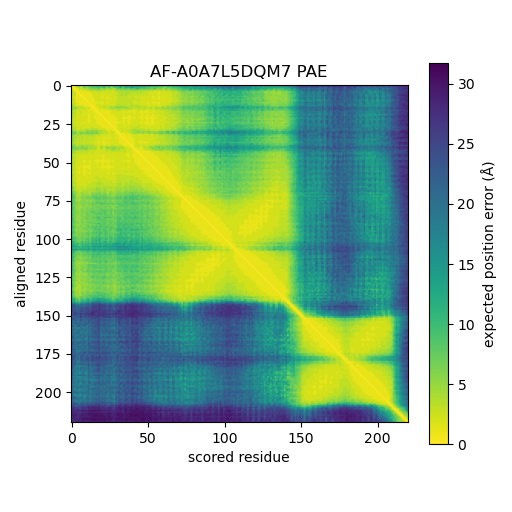EU A CA 1
ATOM 1611 C C . LEU A 1 201 ? -13.538 18.610 -5.237 1.00 85.06 201 LEU A C 1
ATOM 1613 O O . LEU A 1 201 ? -14.535 18.884 -4.573 1.00 85.06 201 LEU A O 1
ATOM 1617 N N . LYS A 1 202 ? -13.165 17.341 -5.452 1.00 85.69 202 LYS A N 1
ATOM 1618 C CA . LYS A 1 202 ? -13.859 16.196 -4.836 1.00 85.69 202 LYS A CA 1
ATOM 1619 C C . LYS A 1 202 ? -13.691 16.174 -3.321 1.00 85.69 202 LYS A C 1
ATOM 1621 O O . LYS A 1 202 ? -14.663 15.894 -2.629 1.00 85.69 202 LYS A O 1
ATOM 1626 N N . GLN A 1 203 ? -12.495 16.467 -2.810 1.00 81.69 203 GLN A N 1
ATOM 1627 C CA . GLN A 1 203 ? -12.245 16.561 -1.370 1.00 81.69 203 GLN A CA 1
ATOM 1628 C C . GLN A 1 203 ? -13.065 17.696 -0.747 1.00 81.69 203 GLN A C 1
ATOM 1630 O O . GLN A 1 203 ? -13.723 17.469 0.262 1.00 81.69 203 GLN A O 1
ATOM 1635 N N . GLN A 1 204 ? -13.110 18.868 -1.388 1.00 82.50 204 GLN A N 1
ATOM 1636 C CA . GLN A 1 204 ? -13.932 20.004 -0.952 1.00 82.50 204 GLN A CA 1
ATOM 1637 C C . GLN A 1 204 ? -15.427 19.663 -0.930 1.00 82.50 204 GLN A C 1
ATOM 1639 O O . GLN A 1 204 ? -16.113 19.928 0.059 1.00 82.50 204 GLN A O 1
ATOM 1644 N N . LEU A 1 205 ? -15.933 19.021 -1.988 1.00 83.56 205 LEU A N 1
ATOM 1645 C CA . LEU A 1 205 ? -17.316 18.542 -2.030 1.00 83.56 205 LEU A CA 1
ATOM 1646 C C . LEU A 1 205 ? -17.586 17.533 -0.910 1.00 83.56 205 LEU A C 1
ATOM 1648 O O . LEU A 1 205 ? -18.564 17.687 -0.190 1.00 83.56 205 LEU A O 1
ATOM 1652 N N . ALA A 1 206 ? -16.689 16.563 -0.706 1.00 79.56 206 ALA A N 1
ATOM 1653 C CA . ALA A 1 206 ? -16.821 15.570 0.354 1.00 79.56 206 ALA A CA 1
ATOM 1654 C C . ALA A 1 206 ? -16.840 16.206 1.753 1.00 79.56 206 ALA A C 1
ATOM 1656 O O . ALA A 1 206 ? -17.617 15.767 2.598 1.00 79.56 206 ALA A O 1
ATOM 1657 N N . THR A 1 207 ? -16.032 17.245 2.004 1.00 77.75 207 THR A N 1
ATOM 1658 C CA . THR A 1 207 ? -16.041 17.972 3.284 1.00 77.75 207 THR A CA 1
ATOM 1659 C C . THR A 1 207 ? -17.332 18.752 3.517 1.00 77.75 207 THR A C 1
ATOM 1661 O O . THR A 1 207 ? -17.803 18.788 4.649 1.00 77.75 207 THR A O 1
ATOM 1664 N N . LEU A 1 208 ? -17.932 19.326 2.468 1.00 74.62 208 LEU A N 1
ATOM 1665 C CA . LEU A 1 208 ? -19.219 20.020 2.575 1.00 74.62 208 LEU A CA 1
ATOM 1666 C C . LEU A 1 208 ? -20.372 19.034 2.797 1.00 74.62 208 LEU A C 1
ATOM 1668 O O . LEU A 1 208 ? -21.238 19.284 3.625 1.00 74.62 208 LEU A O 1
ATOM 1672 N N . THR A 1 209 ? -20.359 17.884 2.119 1.00 69.25 209 THR A N 1
ATOM 1673 C CA . THR A 1 209 ? -21.427 16.879 2.244 1.00 69.25 209 THR A CA 1
ATOM 1674 C C . THR A 1 209 ? -21.335 16.032 3.515 1.00 69.25 209 THR A C 1
ATOM 1676 O O . THR A 1 209 ? -22.352 15.522 3.972 1.00 69.25 209 THR A O 1
ATOM 1679 N N . ASN A 1 210 ? -20.136 15.855 4.087 1.00 62.19 210 ASN A N 1
ATOM 1680 C CA . ASN A 1 210 ? -19.914 15.056 5.301 1.00 62.19 210 ASN A CA 1
ATOM 1681 C C . ASN A 1 210 ? -19.761 15.903 6.575 1.00 62.19 210 ASN A C 1
ATOM 1683 O O . ASN A 1 210 ? -19.321 15.363 7.590 1.00 62.19 210 ASN A O 1
ATOM 1687 N N . ASN A 1 211 ? -20.090 17.201 6.556 1.00 47.84 211 ASN A N 1
ATOM 1688 C CA . ASN A 1 211 ? -20.021 18.028 7.757 1.00 47.84 211 ASN A CA 1
ATOM 1689 C C . ASN A 1 211 ? -21.066 17.537 8.788 1.00 47.84 211 ASN A C 1
ATOM 1691 O O . ASN A 1 211 ? -22.265 17.722 8.572 1.00 47.84 211 ASN A O 1
ATOM 1695 N N . PRO A 1 212 ? -20.668 16.924 9.921 1.00 45.56 212 PRO A N 1
ATOM 1696 C CA . PRO A 1 212 ? -21.612 16.362 10.889 1.00 45.56 212 PRO A CA 1
ATOM 1697 C C . PRO A 1 212 ? -22.387 17.434 11.675 1.00 45.56 212 PRO A C 1
ATOM 1699 O O . PRO A 1 212 ? -23.255 17.090 12.476 1.00 45.56 212 PRO A O 1
ATOM 1702 N N . TYR A 1 213 ? -22.071 18.717 11.476 1.00 46.53 213 TYR A N 1
ATOM 1703 C CA . TYR A 1 213 ? -22.619 19.839 12.238 1.00 46.53 213 TYR A CA 1
ATOM 1704 C C . TYR A 1 213 ? -23.817 20.545 11.580 1.00 46.53 213 TYR A C 1
ATOM 1706 O O . TYR A 1 213 ? -24.475 21.326 12.260 1.00 46.53 213 TYR A O 1
ATOM 1714 N N . ASP A 1 214 ? -24.184 20.219 10.335 1.00 42.06 214 ASP A N 1
ATOM 1715 C CA . ASP A 1 214 ? -25.378 20.797 9.680 1.00 42.06 214 ASP A CA 1
ATOM 1716 C C . ASP A 1 214 ? -26.710 20.131 10.091 1.00 42.06 214 ASP A C 1
ATOM 1718 O O . ASP A 1 214 ? -27.779 20.554 9.660 1.00 42.06 214 ASP A O 1
ATOM 1722 N N . ASN A 1 215 ? -26.677 19.137 10.990 1.00 39.06 215 ASN A N 1
ATOM 1723 C CA . ASN A 1 215 ? -27.872 18.539 11.610 1.00 39.06 215 ASN A CA 1
ATOM 1724 C C . ASN A 1 215 ? -28.114 18.997 13.061 1.00 39.06 215 ASN A C 1
ATOM 1726 O O . ASN A 1 215 ? -28.863 18.351 13.794 1.00 39.06 215 ASN A O 1
ATOM 1730 N N . VAL A 1 216 ? -27.519 20.114 13.491 1.00 37.91 216 VAL A N 1
ATOM 1731 C CA . VAL A 1 216 ? -27.950 20.806 14.715 1.00 37.91 216 VAL A CA 1
ATOM 1732 C C . VAL A 1 216 ? -28.681 22.079 14.308 1.00 37.91 216 VAL A C 1
ATOM 1734 O O . VAL A 1 216 ? -28.194 23.193 14.477 1.00 37.91 216 VAL A O 1
ATOM 1737 N N . THR A 1 217 ? -29.886 21.915 13.757 1.00 34.84 217 THR A N 1
ATOM 1738 C CA . THR A 1 217 ? -30.879 22.984 13.841 1.00 34.84 217 THR A CA 1
ATOM 1739 C C . THR A 1 217 ? -31.238 23.116 15.315 1.00 34.84 217 THR A C 1
ATOM 1741 O O . THR A 1 217 ? -31.949 22.283 15.875 1.00 34.84 217 THR A O 1
ATOM 1744 N N . ILE A 1 218 ? -30.667 24.133 15.955 1.00 38.28 218 ILE A N 1
ATOM 1745 C CA . ILE A 1 218 ? -31.133 24.653 17.235 1.00 38.28 218 ILE A CA 1
ATOM 1746 C C . ILE A 1 218 ? -32.580 25.092 16.992 1.00 38.28 218 ILE A C 1
ATOM 1748 O O . ILE A 1 218 ? -32.824 26.070 16.288 1.00 38.28 218 ILE A O 1
ATOM 1752 N N . LEU A 1 219 ? -33.530 24.303 17.485 1.00 36.19 219 LEU A N 1
ATOM 1753 C CA . LEU A 1 219 ? -34.895 24.757 17.703 1.00 36.19 219 LEU A CA 1
ATOM 1754 C C . LEU A 1 219 ? -34.945 25.253 19.146 1.00 36.19 219 LEU A C 1
ATOM 1756 O O . LEU A 1 219 ? -34.791 24.453 20.073 1.00 36.19 219 LEU A O 1
ATOM 1760 N N . ASP A 1 220 ? -35.082 26.570 19.279 1.00 36.28 220 ASP A N 1
ATOM 1761 C CA . ASP A 1 220 ? -35.626 27.224 20.472 1.00 36.28 220 ASP A CA 1
ATOM 1762 C C . ASP A 1 220 ? -37.073 26.764 20.730 1.00 36.28 220 ASP A C 1
ATOM 1764 O O . ASP A 1 220 ? -37.823 26.558 19.741 1.00 36.28 220 ASP A O 1
#

Organism: NCBI:txid2728024

Sequence (220 aa):
MQPTLLEQLAAWLDNRVYDVGVLLYQQIHGDGFMLSMLKGGADDYNRKKLTDALQTHHDQLSAAETALVESYPESLTGDLERGKILMDERTALKERMRYMADQGITKGEDLKRLAYRVLTIRDDLGTIYGRKEFFRQHGYMPDAPAVDPAITEAALMKRLLSVRTYISKETRRLAQLTADDPKRPKYEQKLRAFTSEAEQLKQQLATLTNNPYDNVTILD

Foldseek 3Di:
DPDDLLRLLVVCLVPVDLVSLLVNCCVVPNDDPLSVVSVVDDDPVNSVVSNVVSVVVSVVVVVVVVVLVVLDDPVLVVLVVVLVVLVVLLVVLVVVLVVCVVVVNPDDPVNVVSVVSNVVSVVSNVVSVVQVVVCVVLVDGQDQQPPPVPQDLVNLVVVLVVLVVLLVVLVVVLVVDDPPDPCNVVSSVSNSVSVSSNVNSVVSNCCVVPVPPVPPPPDD

Nearest PDB structures (foldseek):
  1yc9-assembly1_A-3  TM=2.022E-01  e=2.070E+00  Vibrio cholerae

Radius of gyration: 25.2 Å; Cα contacts (8 Å, |Δi|>4): 126; chains: 1; bounding box: 58×62×64 Å